Protein AF-0000000066287538 (afdb_homodimer)

Radius of gyration: 20.45 Å; Cα contacts (8 Å, |Δi|>4): 832; chains: 2; bounding box: 39×59×49 Å

InterPro domains:
  IPR002818 DJ-1/PfpI [PF01965] (2-162)
  IPR029062 Class I glutamine amidotransferase-like [G3DSA:3.40.50.880] (1-180)
  IPR029062 Class I glutamine amidotransferase-like [SSF52317] (1-176)
  IPR050325 Protein/nucleic acid deglycase [PTHR48094] (1-172)

Nearest PDB structures (foldseek):
  7lav-assembly1_A  TM=8.117E-01  e=4.107E-13  Pseudomonas protegens Pf-5
  7l9q-assembly1_B  TM=8.033E-01  e=8.633E-13  Pseudomonas protegens Pf-5
  7la0-assembly1_B  TM=7.980E-01  e=8.115E-13  Pseudomonas protegens Pf-5
  3noq-assembly1_A  TM=8.062E-01  e=2.054E-12  Pseudomonas fluorescens
  3ewn-assembly1_A  TM=7.893E-01  e=3.542E-11  Pseudomonas syringae pv. tomato

Sequence (372 aa):
MKKILVIVYPEMNDVEYTNVMVVFSFIKTIQTTCYHHSLKKITASNGVVEVNNIVNTINLSEFDAVYIPGGIGATKHLDKDEKLLKTINYFKVNNLYLFAICDTPNVLFKHGIITKDEIYSSFPNPNLVMSENRSTAKVTVANKLITARSAGCALEFATVIVCTFLKDNTLNELVHKRLFGSEIKDMKKILVIVYPEMNDVEYTNVMVVFSFIKTIQTTCYHHSLKKITASNGVVEVNNIVNTINLSEFDAVYIPGGIGATKHLDKDEKLLKTINYFKVNNLYLFAICDTPNVLFKHGIITKDEIYSSFPNPNLVMSENRSTAKVTVANKLITARSAGCALEFATVIVCTFLKDNTLNELVHKRLFGSEIKD

Foldseek 3Di:
DAEEEEEDDAQFAPLLVPLLVVLQVLDPVYDYAYEDQDDQKYAHNVRPDIDRRYDNDDDLVRHQEYAYGHGPCLVVPVLPDPVVLVSQLVCLVVVGAYEYEACNVLSCDVVCSDDLPFEEAYEPDPVTDDHPRYDPDQWDDTRRYIYGYHSVSNNVSSLVCVCVVVVNNCSNVSSCCVVPNDPDPD/DAEEEEEDDAQFAPLLVPLLVVLQVLDPVYDYAYEDQDDQKYAHNVRPDIDRRYDNDDDLVRHQEYAYGHGPCLVVPVLPDPVVLVSQLVCLVVVGAYEYEACNVLSCDVVCSDDLPFEEAYEPDPVTDDHPRYDPDQWDDTRRYIYGYHSVSNNVSSLVCVCVVVVNNCSNVSSCCVVPNDPDPD

Solvent-accessible surface area (backbone atoms only — not comparable to full-atom values): 19088 Å² total; per-residue (Å²): 122,46,30,33,37,30,56,56,57,53,22,21,28,44,49,31,44,47,34,28,54,47,54,46,66,74,37,87,51,50,44,77,45,40,32,24,79,78,52,52,61,36,44,21,56,76,67,72,36,51,50,67,75,39,40,53,78,80,65,74,87,71,43,56,29,39,37,33,50,11,35,69,12,23,70,72,42,52,64,72,31,66,67,61,49,54,57,56,38,51,32,56,78,66,73,32,33,38,35,29,25,14,44,26,38,34,46,34,34,69,70,57,63,41,49,78,86,48,56,38,10,32,39,86,51,88,91,48,66,70,57,93,40,54,37,88,43,56,58,28,79,45,89,51,36,39,20,14,16,24,52,71,33,20,59,61,40,34,46,52,45,54,18,61,76,65,71,35,70,68,48,48,55,56,53,43,37,73,29,55,31,81,84,52,88,122,120,46,29,32,36,29,55,55,56,54,22,21,28,44,50,29,44,46,34,29,53,49,53,46,64,72,38,85,51,49,44,77,44,40,33,25,79,77,50,52,63,36,45,21,56,76,66,72,36,50,50,68,74,39,42,54,77,81,65,73,87,72,43,55,28,38,37,32,48,10,34,70,12,24,70,72,42,52,63,72,31,64,67,60,48,52,58,55,36,49,33,56,77,67,74,31,33,39,35,29,25,13,43,26,40,35,45,34,34,70,72,58,62,41,49,79,86,48,58,35,9,32,40,83,51,87,91,50,66,71,57,95,39,56,37,88,42,56,57,30,79,44,88,51,37,37,19,13,15,26,50,70,33,22,58,61,38,34,47,51,44,55,20,61,76,66,73,36,70,69,48,50,56,56,53,43,36,73,28,56,32,82,84,52,89,121

pLDDT: mean 97.24, std 5.22, range [53.78, 99.0]

Secondary structure (DSSP, 8-state):
-EEEEEE--TT--HHHHHHHHHHHHT-TTEEEEEE-SS-S-EE-TTSS-EE--EES---GGG-SEEEE--SHHHHHTGGG-HHHHHHHHHHHHTT-EEEEETTHHHHHHHTTSS-TT--EE----TTS---TTEE-SSEEEETTEEEES-GGGHHHHHHHHHHHHTT-TTHHHHHHHHHH-SS---/-EEEEEE--TT--HHHHHHHHHHHHT-TTEEEEEE-SS-S-EE-TTSS-EE--EES---GGG-SEEEE--SHHHHHTGGG-HHHHHHHHHHHHTT-EEEEETTHHHHHHHTTSS-TT--EE----TTS---TTEE-SSEEEETTEEEES-GGGHHHHHHHHHHHHTT-TTHHHHHHHHHH-SS---

Organism: Mycoplasma genitalium (strain ATCC 33530 / DSM 19775 / NCTC 10195 / G37) (NCBI:txid243273)

Structure (mmCIF, N/CA/C/O backbone):
data_AF-0000000066287538-model_v1
#
loop_
_entity.id
_entity.type
_entity.pdbx_description
1 polymer 'Uncharacterized protein MG029'
#
loop_
_atom_site.group_PDB
_atom_site.id
_atom_site.type_symbol
_atom_site.label_atom_id
_atom_site.label_alt_id
_atom_site.label_comp_id
_atom_site.label_asym_id
_atom_site.label_entity_id
_atom_site.label_seq_id
_atom_site.pdbx_PDB_ins_code
_atom_site.Cartn_x
_atom_site.Cartn_y
_atom_site.Cartn_z
_atom_site.occupancy
_atom_site.B_iso_or_equiv
_atom_site.auth_seq_id
_atom_site.auth_comp_id
_atom_site.auth_asym_id
_atom_site.auth_atom_id
_atom_site.pdbx_PDB_model_num
ATOM 1 N N . MET A 1 1 ? 20.047 14.82 7.457 1 91.62 1 MET A N 1
ATOM 2 C CA . MET A 1 1 ? 18.922 13.898 7.602 1 91.62 1 MET A CA 1
ATOM 3 C C . MET A 1 1 ? 17.625 14.656 7.891 1 91.62 1 MET A C 1
ATOM 5 O O . MET A 1 1 ? 17.625 15.594 8.695 1 91.62 1 MET A O 1
ATOM 9 N N . LYS A 1 2 ? 16.609 14.422 7.16 1 98.06 2 LYS A N 1
ATOM 10 C CA . LYS A 1 2 ? 15.289 15.008 7.391 1 98.06 2 LYS A CA 1
ATOM 11 C C . LYS A 1 2 ? 14.406 14.062 8.195 1 98.06 2 LYS A C 1
ATOM 13 O O . LYS A 1 2 ? 14.367 12.859 7.926 1 98.06 2 LYS A O 1
ATOM 18 N N . LYS A 1 3 ? 13.836 14.633 9.227 1 98.81 3 LYS A N 1
ATOM 19 C CA . LYS A 1 3 ? 13.016 13.828 10.125 1 98.81 3 LYS A CA 1
ATOM 20 C C . LYS A 1 3 ? 11.531 14.117 9.93 1 98.81 3 LYS A C 1
ATOM 22 O O . LYS A 1 3 ? 11.102 15.273 10 1 98.81 3 LYS A O 1
ATOM 27 N N . ILE A 1 4 ? 10.742 13.062 9.672 1 98.94 4 ILE A N 1
ATOM 28 C CA . ILE A 1 4 ? 9.305 13.18 9.477 1 98.94 4 ILE A CA 1
ATOM 29 C C . ILE A 1 4 ? 8.562 12.461 10.602 1 98.94 4 ILE A C 1
ATOM 31 O O . ILE A 1 4 ? 8.797 11.281 10.852 1 98.94 4 ILE A O 1
ATOM 35 N N . LEU A 1 5 ? 7.773 13.219 11.328 1 98.94 5 LEU A N 1
ATOM 36 C CA . LEU A 1 5 ? 6.863 12.625 12.297 1 98.94 5 LEU A CA 1
ATOM 37 C C . LEU A 1 5 ? 5.637 12.039 11.602 1 98.94 5 LEU A C 1
ATOM 39 O O . LEU A 1 5 ? 4.992 12.719 10.805 1 98.94 5 LEU A O 1
ATOM 43 N N . VAL A 1 6 ? 5.383 10.797 11.859 1 99 6 VAL A N 1
ATOM 44 C CA . VAL A 1 6 ? 4.215 10.125 11.297 1 99 6 VAL A CA 1
ATOM 45 C C . VAL A 1 6 ? 3.158 9.93 12.383 1 99 6 VAL A C 1
ATOM 47 O O . VAL A 1 6 ? 3.363 9.156 13.32 1 99 6 VAL A O 1
ATOM 50 N N . ILE A 1 7 ? 2.014 10.625 12.25 1 99 7 ILE A N 1
ATOM 51 C CA . ILE A 1 7 ? 0.916 10.484 13.195 1 99 7 ILE A CA 1
ATOM 52 C C . ILE 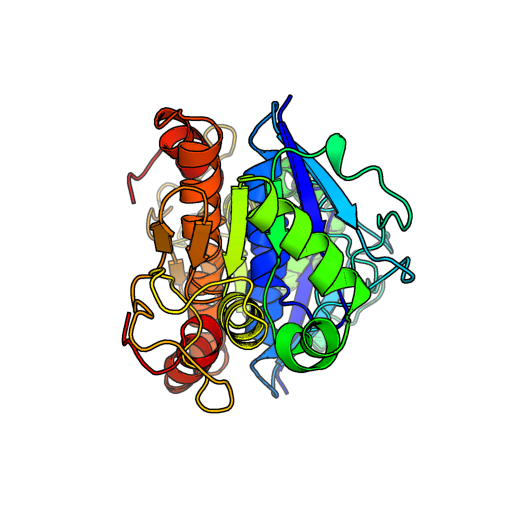A 1 7 ? 0.131 9.211 12.891 1 99 7 ILE A C 1
ATOM 54 O O . ILE A 1 7 ? -0.395 9.047 11.789 1 99 7 ILE A O 1
ATOM 58 N N . VAL A 1 8 ? 0.08 8.32 13.891 1 98.94 8 VAL A N 1
ATOM 59 C CA . VAL A 1 8 ? -0.681 7.094 13.688 1 98.94 8 VAL A CA 1
ATOM 60 C C . VAL A 1 8 ? -1.822 7.02 14.695 1 98.94 8 VAL A C 1
ATOM 62 O O . VAL A 1 8 ? -1.71 7.535 15.812 1 98.94 8 VAL A O 1
ATOM 65 N N . TYR A 1 9 ? -2.926 6.461 14.289 1 98.88 9 TYR A N 1
ATOM 66 C CA . TYR A 1 9 ? -4.121 6.316 15.117 1 98.88 9 TYR A CA 1
ATOM 67 C C . TYR A 1 9 ? -4.977 5.152 14.633 1 98.88 9 TYR A C 1
ATOM 69 O O . TYR A 1 9 ? -4.82 4.688 13.5 1 98.88 9 TYR A O 1
ATOM 77 N N . PRO A 1 10 ? -5.852 4.594 15.508 1 98.81 10 PRO A N 1
ATOM 78 C CA . PRO A 1 10 ? -6.656 3.436 15.109 1 98.81 10 PRO A CA 1
ATOM 79 C C . PRO A 1 10 ? -7.457 3.686 13.828 1 98.81 10 PRO A C 1
ATOM 81 O O . PRO A 1 10 ? -7.98 4.785 13.633 1 98.81 10 PRO A O 1
ATOM 84 N N . GLU A 1 11 ? -7.586 2.697 12.977 1 98.81 11 GLU A N 1
ATOM 85 C CA . GLU A 1 11 ? -8.422 2.662 11.773 1 98.81 11 GLU A CA 1
ATOM 86 C C . GLU A 1 11 ? -7.961 3.697 10.75 1 98.81 11 GLU A C 1
ATOM 88 O O . GLU A 1 11 ? -8.766 4.195 9.961 1 98.81 11 GLU A O 1
ATOM 93 N N . MET A 1 12 ? -6.633 4.105 10.828 1 98.88 12 MET A N 1
ATOM 94 C CA . MET A 1 12 ? -6.051 4.812 9.695 1 98.88 12 MET A CA 1
ATOM 95 C C . MET A 1 12 ? -6 3.918 8.461 1 98.88 12 MET A C 1
ATOM 97 O O . MET A 1 12 ? -6.281 2.723 8.547 1 98.88 12 MET A O 1
ATOM 101 N N . ASN A 1 13 ? -5.805 4.508 7.344 1 98.94 13 ASN A N 1
ATOM 102 C CA . ASN A 1 13 ? -5.898 3.758 6.094 1 98.94 13 ASN A CA 1
ATOM 103 C C . ASN A 1 13 ? -4.637 2.936 5.84 1 98.94 13 ASN A C 1
ATOM 105 O O . ASN A 1 13 ? -3.533 3.479 5.797 1 98.94 13 ASN A O 1
ATOM 109 N N . ASP A 1 14 ? -4.762 1.637 5.555 1 98.94 14 ASP A N 1
ATOM 110 C CA . ASP A 1 14 ? -3.662 0.696 5.367 1 98.94 14 ASP A CA 1
ATOM 111 C C . ASP A 1 14 ? -2.809 1.087 4.16 1 98.94 14 ASP A C 1
ATOM 113 O O . ASP A 1 14 ? -1.579 1.131 4.254 1 98.94 14 ASP A O 1
ATOM 117 N N . VAL A 1 15 ? -3.439 1.383 3.055 1 98.94 15 VAL A N 1
ATOM 118 C CA . VAL A 1 15 ? -2.787 1.669 1.782 1 98.94 15 VAL A CA 1
ATOM 119 C C . VAL A 1 15 ? -1.992 2.969 1.889 1 98.94 15 VAL A C 1
ATOM 121 O O . VAL A 1 15 ? -0.829 3.025 1.484 1 98.94 15 VAL A O 1
ATOM 124 N N . GLU A 1 16 ? -2.617 3.977 2.455 1 98.94 16 GLU A N 1
ATOM 125 C CA . GLU A 1 16 ? -1.994 5.289 2.594 1 98.94 16 GLU A CA 1
ATOM 126 C C . GLU A 1 16 ? -0.746 5.219 3.469 1 98.94 16 GLU A C 1
ATOM 128 O O . GLU A 1 16 ? 0.313 5.727 3.092 1 98.94 16 GLU A O 1
ATOM 133 N N . TYR A 1 17 ? -0.889 4.574 4.621 1 98.94 17 TYR A N 1
ATOM 134 C CA . TYR A 1 17 ? 0.247 4.434 5.527 1 98.94 17 TYR A CA 1
ATOM 135 C C . TYR A 1 17 ? 1.381 3.66 4.859 1 98.94 17 TYR A C 1
ATOM 137 O O . TYR A 1 17 ? 2.514 4.145 4.793 1 98.94 17 TYR A O 1
ATOM 145 N N . THR A 1 18 ? 1.142 2.535 4.324 1 98.94 18 THR A N 1
ATOM 146 C CA . THR A 1 18 ? 2.158 1.626 3.809 1 98.94 18 THR A CA 1
ATOM 147 C C . THR A 1 18 ? 2.871 2.238 2.605 1 98.94 18 THR A C 1
ATOM 149 O O . THR A 1 18 ? 4.102 2.279 2.561 1 98.94 18 THR A O 1
ATOM 152 N N . ASN A 1 19 ? 2.074 2.701 1.589 1 98.94 19 ASN A N 1
ATOM 153 C CA . ASN A 1 19 ? 2.666 3.195 0.35 1 98.94 19 ASN A CA 1
ATOM 154 C C . ASN A 1 19 ? 3.586 4.387 0.604 1 98.94 19 ASN A C 1
ATOM 156 O O . ASN A 1 19 ? 4.691 4.445 0.067 1 98.94 19 ASN A O 1
ATOM 160 N N . VAL A 1 20 ? 3.152 5.289 1.453 1 99 20 VAL A N 1
ATOM 161 C CA . VAL A 1 20 ? 3.947 6.488 1.71 1 99 20 VAL A CA 1
ATOM 162 C C . VAL A 1 20 ? 5.195 6.117 2.512 1 99 20 VAL A C 1
ATOM 164 O O . VAL A 1 20 ? 6.301 6.555 2.188 1 99 20 VAL A O 1
ATOM 167 N N . MET A 1 21 ? 5.047 5.258 3.541 1 98.94 21 MET A N 1
ATOM 168 C CA . MET A 1 21 ? 6.18 4.859 4.367 1 98.94 21 MET A CA 1
ATOM 169 C C . MET A 1 21 ? 7.219 4.109 3.541 1 98.94 21 MET A C 1
ATOM 171 O O . MET A 1 21 ? 8.422 4.258 3.764 1 98.94 21 MET A O 1
ATOM 175 N N . VAL A 1 22 ? 6.762 3.295 2.619 1 98.94 22 VAL A N 1
ATOM 176 C CA . VAL A 1 22 ? 7.688 2.545 1.778 1 98.94 22 VAL A CA 1
ATOM 177 C C . VAL A 1 22 ? 8.469 3.504 0.886 1 98.94 22 VAL A C 1
ATOM 179 O O . VAL A 1 22 ? 9.695 3.387 0.758 1 98.94 22 VAL A O 1
ATOM 182 N N . VAL A 1 23 ? 7.816 4.438 0.274 1 98.94 23 VAL A N 1
ATOM 183 C CA . VAL A 1 23 ? 8.516 5.398 -0.579 1 98.94 23 VAL A CA 1
ATOM 184 C C . VAL A 1 23 ? 9.516 6.195 0.251 1 98.94 23 VAL A C 1
ATOM 186 O O . VAL A 1 23 ? 10.633 6.449 -0.192 1 98.94 23 VAL A O 1
ATOM 189 N N . PHE A 1 24 ? 9.109 6.637 1.494 1 98.88 24 PHE A N 1
ATOM 190 C CA . PHE A 1 24 ? 10.047 7.328 2.371 1 98.88 24 PHE A CA 1
ATOM 191 C C . PHE A 1 24 ? 11.281 6.477 2.621 1 98.88 24 PHE A C 1
ATOM 193 O O . PHE A 1 24 ? 12.398 7 2.703 1 98.88 24 PHE A O 1
ATOM 200 N N . SER A 1 25 ? 11.117 5.188 2.688 1 98.56 25 SER A N 1
ATOM 201 C CA . SER A 1 25 ? 12.219 4.285 3.008 1 98.56 25 SER A CA 1
ATOM 202 C C . SER A 1 25 ? 13.203 4.172 1.845 1 98.56 25 SER A C 1
ATOM 204 O O . SER A 1 25 ? 14.328 3.711 2.02 1 98.56 25 SER A O 1
ATOM 206 N N . PHE A 1 26 ? 12.75 4.531 0.6 1 98.12 26 PHE A N 1
ATOM 207 C CA . PHE A 1 26 ? 13.641 4.516 -0.554 1 98.12 26 PHE A CA 1
ATOM 208 C C . PHE A 1 26 ? 14.719 5.586 -0.418 1 98.12 26 PHE A C 1
ATOM 210 O O . PHE A 1 26 ? 15.734 5.535 -1.111 1 98.12 26 PHE A O 1
ATOM 217 N N . ILE A 1 27 ? 14.383 6.613 0.428 1 98.25 27 ILE A N 1
ATOM 218 C CA . ILE A 1 27 ? 15.227 7.797 0.512 1 98.25 27 ILE A CA 1
ATOM 219 C C . ILE A 1 27 ? 16.109 7.715 1.755 1 98.25 27 ILE A C 1
ATOM 221 O O . ILE A 1 27 ? 15.625 7.867 2.879 1 98.25 27 ILE A O 1
ATOM 225 N N . LYS A 1 28 ? 17.391 7.633 1.612 1 96.25 28 LYS A N 1
ATOM 226 C CA . LYS A 1 28 ? 18.344 7.379 2.699 1 96.25 28 LYS A CA 1
ATOM 227 C C . LYS A 1 28 ? 18.375 8.547 3.682 1 96.25 28 LYS A C 1
ATOM 229 O O . LYS A 1 28 ? 18.656 8.352 4.867 1 96.25 28 LYS A O 1
ATOM 234 N N . THR A 1 29 ? 18.062 9.68 3.219 1 97.75 29 THR A N 1
ATOM 235 C CA . THR A 1 29 ? 18.203 10.867 4.047 1 97.75 29 THR A CA 1
ATOM 236 C C . THR A 1 29 ? 16.922 11.164 4.812 1 97.75 29 THR A C 1
ATOM 238 O O . THR A 1 29 ? 16.828 12.172 5.512 1 97.75 29 THR A O 1
ATOM 241 N N . ILE A 1 30 ? 15.891 10.336 4.738 1 98.62 30 ILE A N 1
ATOM 242 C CA . ILE A 1 30 ? 14.641 10.516 5.465 1 98.62 30 ILE A CA 1
ATOM 243 C C . ILE A 1 30 ? 14.555 9.508 6.609 1 98.62 30 ILE A C 1
ATOM 245 O O . ILE A 1 30 ? 14.805 8.32 6.41 1 98.62 30 ILE A O 1
ATOM 249 N N . GLN A 1 31 ? 14.289 10.008 7.73 1 98.56 31 GLN A N 1
ATOM 250 C CA . GLN A 1 31 ? 13.969 9.188 8.898 1 98.56 31 GLN A CA 1
ATOM 251 C C . GLN A 1 31 ? 12.555 9.453 9.391 1 98.56 31 GLN A C 1
ATOM 253 O O . GLN A 1 31 ? 12.148 10.609 9.539 1 98.56 31 GLN A O 1
ATOM 258 N N . THR A 1 32 ? 11.844 8.391 9.617 1 98.81 32 THR A N 1
ATOM 259 C CA . THR A 1 32 ? 10.469 8.531 10.078 1 98.81 32 THR A CA 1
ATOM 260 C C . THR A 1 32 ? 10.328 8.031 11.516 1 98.81 32 THR A C 1
ATOM 262 O O . THR A 1 32 ? 11.055 7.137 11.938 1 98.81 32 THR A O 1
ATOM 265 N N . THR A 1 33 ? 9.445 8.648 12.258 1 98.88 33 THR A N 1
ATOM 266 C CA . THR A 1 33 ? 9.055 8.227 13.602 1 98.88 33 THR A CA 1
ATOM 267 C C . THR A 1 33 ? 7.539 8.172 13.734 1 98.88 33 THR A C 1
ATOM 269 O O . THR A 1 33 ? 6.859 9.195 13.602 1 98.88 33 THR A O 1
ATOM 272 N N . CYS A 1 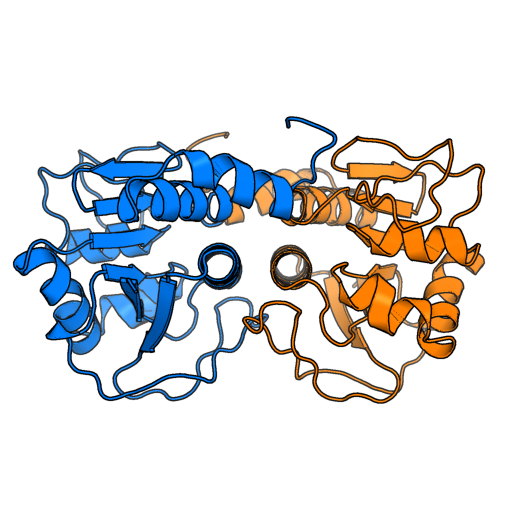34 ? 7.027 6.977 14.039 1 98.94 34 CYS A N 1
ATOM 273 C CA . CYS A 1 34 ? 5.598 6.836 14.289 1 98.94 34 CYS A CA 1
ATOM 274 C C . CYS A 1 34 ? 5.242 7.281 15.703 1 98.94 34 CYS A C 1
ATOM 276 O O . CYS A 1 34 ? 5.875 6.852 16.672 1 98.94 34 CYS A O 1
ATOM 278 N N . TYR A 1 35 ? 4.199 8.117 15.734 1 98.94 35 TYR A N 1
ATOM 279 C CA . TYR A 1 35 ? 3.896 8.734 17.016 1 98.94 35 TYR A CA 1
ATOM 280 C C . TYR A 1 35 ? 2.41 8.625 17.344 1 98.94 35 TYR A C 1
ATOM 282 O O . TYR A 1 35 ? 1.563 8.828 16.469 1 98.94 35 TYR A O 1
ATOM 290 N N . HIS A 1 36 ? 2.094 8.289 18.484 1 98.94 36 HIS A N 1
ATOM 291 C CA . HIS A 1 36 ? 0.825 8.469 19.188 1 98.94 36 HIS A CA 1
ATOM 292 C C . HIS A 1 36 ? 1.047 8.789 20.656 1 98.94 36 HIS A C 1
ATOM 294 O O . HIS A 1 36 ? 1.947 8.234 21.281 1 98.94 36 HIS A O 1
ATOM 300 N N . HIS A 1 37 ? 0.19 9.609 21.203 1 98.69 37 HIS A N 1
ATOM 301 C CA . HIS A 1 37 ? 0.499 10.125 22.531 1 98.69 37 HIS A CA 1
ATOM 302 C C . HIS A 1 37 ? 0.279 9.055 23.594 1 98.69 37 HIS A C 1
ATOM 304 O O . HIS A 1 37 ? 0.774 9.188 24.719 1 98.69 37 HIS A O 1
ATOM 310 N N . SER A 1 38 ? -0.429 7.957 23.281 1 98.5 38 SER A N 1
ATOM 311 C CA . SER A 1 38 ? -0.727 7.016 24.359 1 98.5 38 SER A CA 1
ATOM 312 C C . SER A 1 38 ? -0.668 5.574 23.859 1 98.5 38 SER A C 1
ATOM 314 O O . SER A 1 38 ? -0.33 4.668 24.625 1 98.5 38 SER A O 1
ATOM 316 N N . LEU A 1 39 ? -0.985 5.352 22.609 1 98.69 39 LEU A N 1
ATOM 317 C CA . LEU A 1 39 ? -1.06 3.99 22.078 1 98.69 39 LEU A CA 1
ATOM 318 C C . LEU A 1 39 ? 0.314 3.504 21.641 1 98.69 39 LEU A C 1
ATOM 320 O O . LEU A 1 39 ? 1.093 4.27 21.062 1 98.69 39 LEU A O 1
ATOM 324 N N . LYS A 1 40 ? 0.573 2.24 21.859 1 98.31 40 LYS A N 1
ATOM 325 C CA . LYS A 1 40 ? 1.836 1.631 21.453 1 98.31 40 LYS A CA 1
ATOM 326 C C . LYS A 1 40 ? 1.642 0.719 20.234 1 98.31 40 LYS A C 1
ATOM 328 O O . LYS A 1 40 ? 2.613 0.292 19.609 1 98.31 40 LYS A O 1
ATOM 333 N N . LYS A 1 41 ? 0.399 0.451 19.969 1 98.25 41 LYS A N 1
ATOM 334 C CA . LYS A 1 41 ? 0.011 -0.379 18.828 1 98.25 41 LYS A CA 1
ATOM 335 C C . LYS A 1 41 ? -1.298 0.107 18.219 1 98.25 41 LYS A C 1
ATOM 337 O O . LYS A 1 41 ? -2.205 0.538 18.938 1 98.25 41 LYS A O 1
ATOM 342 N N . ILE A 1 42 ? -1.375 0.056 16.922 1 98.25 42 ILE A N 1
ATOM 343 C CA . ILE A 1 42 ? -2.633 0.391 16.266 1 98.25 42 ILE A CA 1
ATOM 344 C C . ILE A 1 42 ? -2.891 -0.584 15.117 1 98.25 42 ILE A C 1
ATOM 346 O O . ILE A 1 42 ? -1.949 -1.137 14.539 1 98.25 42 ILE A O 1
ATOM 350 N N . THR A 1 43 ? -4.129 -0.835 14.859 1 98.5 43 THR A N 1
ATOM 351 C CA . THR A 1 43 ? -4.586 -1.584 13.695 1 98.5 43 THR A CA 1
ATOM 352 C C . THR A 1 43 ? -5.262 -0.658 12.688 1 98.5 43 THR A C 1
ATOM 354 O O . THR A 1 43 ? -6.133 0.135 13.047 1 98.5 43 THR A O 1
ATOM 357 N N . ALA A 1 44 ? -4.805 -0.738 11.43 1 98.75 44 ALA A N 1
ATOM 358 C CA . ALA A 1 44 ? -5.355 0.104 10.367 1 98.75 44 ALA A CA 1
ATOM 359 C C . ALA A 1 44 ? -6.762 -0.353 9.984 1 98.75 44 ALA A C 1
ATOM 361 O O . ALA A 1 44 ? -7.254 -1.363 10.492 1 98.75 44 ALA A O 1
ATOM 362 N N . SER A 1 45 ? -7.43 0.354 9.195 1 98.62 45 SER A N 1
ATOM 363 C CA . SER A 1 45 ? -8.875 0.318 9.008 1 98.62 45 SER A CA 1
ATOM 364 C C . SER A 1 45 ? -9.328 -1.02 8.43 1 98.62 45 SER A C 1
ATOM 366 O O . SER A 1 45 ? -10.414 -1.504 8.75 1 98.62 45 SER A O 1
ATOM 368 N N . ASN A 1 46 ? -8.508 -1.654 7.598 1 98.19 46 ASN A N 1
ATOM 369 C CA . ASN A 1 46 ? -8.922 -2.9 6.961 1 98.19 46 ASN A CA 1
ATOM 370 C C . ASN A 1 46 ? -8.297 -4.113 7.641 1 98.19 46 ASN A C 1
ATOM 372 O O . ASN A 1 46 ? -8.422 -5.238 7.156 1 98.19 46 ASN A O 1
ATOM 376 N N . GLY A 1 47 ? -7.551 -3.85 8.703 1 97.62 47 GLY A N 1
ATOM 377 C CA . GLY A 1 47 ? -6.988 -4.922 9.508 1 97.62 47 GLY A CA 1
ATOM 378 C C . GLY A 1 47 ? -5.773 -5.57 8.875 1 97.62 47 GLY A C 1
ATOM 379 O O . GLY A 1 47 ? -5.293 -6.602 9.352 1 97.62 47 GLY A O 1
ATOM 380 N N . VAL A 1 48 ? -5.254 -5.016 7.855 1 98.31 48 VAL A N 1
ATOM 381 C CA . VAL A 1 48 ? -4.141 -5.598 7.113 1 98.31 48 VAL A CA 1
ATOM 382 C C . VAL A 1 48 ? -2.816 -5.16 7.738 1 98.31 48 VAL A C 1
ATOM 384 O O . VAL A 1 48 ? -1.853 -5.93 7.766 1 98.31 48 VAL A O 1
ATOM 387 N N . VAL A 1 49 ? -2.771 -3.965 8.258 1 98.5 49 VAL A N 1
ATOM 388 C CA . VAL A 1 49 ? -1.526 -3.377 8.742 1 98.5 49 VAL A CA 1
ATOM 389 C C . VAL A 1 49 ? -1.639 -3.088 10.234 1 98.5 49 VAL A C 1
ATOM 391 O O . VAL A 1 49 ? -2.641 -2.531 10.695 1 98.5 49 VAL A O 1
ATOM 394 N N . GLU A 1 50 ? -0.699 -3.512 10.914 1 98.12 50 GLU A N 1
ATOM 395 C CA . GLU A 1 50 ? -0.496 -3.123 12.305 1 98.12 50 GLU A CA 1
ATOM 396 C C . GLU A 1 50 ? 0.792 -2.322 12.469 1 98.12 50 GLU A C 1
ATOM 398 O O . GLU A 1 50 ? 1.819 -2.658 11.875 1 98.12 50 GLU A O 1
ATOM 403 N N . VAL A 1 51 ? 0.705 -1.28 13.219 1 98.5 51 VAL A N 1
ATOM 404 C CA . VAL A 1 51 ? 1.891 -0.498 13.555 1 98.5 51 VAL A CA 1
ATOM 405 C C . VAL A 1 51 ? 2.256 -0.714 15.016 1 98.5 51 VAL A C 1
ATOM 407 O O . VAL A 1 51 ? 1.463 -0.416 15.914 1 98.5 51 VAL A O 1
ATOM 410 N N . ASN A 1 52 ? 3.502 -1.155 15.266 1 97.31 52 ASN A N 1
ATOM 411 C CA . ASN A 1 52 ? 3.889 -1.532 16.625 1 97.31 52 ASN A CA 1
ATOM 412 C C . ASN A 1 52 ? 5.133 -0.777 17.078 1 97.31 52 ASN A C 1
ATOM 414 O O . ASN A 1 52 ? 5.602 -0.969 18.203 1 97.31 52 ASN A O 1
ATOM 418 N N . ASN A 1 53 ? 5.707 -0.018 16.25 1 97.56 53 ASN A N 1
ATOM 419 C CA . ASN A 1 53 ? 6.879 0.785 16.578 1 97.56 53 ASN A CA 1
ATOM 420 C C . ASN A 1 53 ? 6.504 2.242 16.844 1 97.56 53 ASN A C 1
ATOM 422 O O . ASN A 1 53 ? 7.051 3.148 16.203 1 97.56 53 ASN A O 1
ATOM 426 N N . ILE A 1 54 ? 5.625 2.457 17.828 1 98.81 54 ILE A N 1
ATOM 427 C CA . ILE A 1 54 ? 5.074 3.775 18.109 1 98.81 54 ILE A CA 1
ATOM 428 C C . ILE A 1 54 ? 5.781 4.375 19.328 1 98.81 54 ILE A C 1
ATOM 430 O O . ILE A 1 54 ? 5.934 3.711 20.359 1 98.81 54 ILE A O 1
ATOM 434 N N . VAL A 1 55 ? 6.242 5.566 19.203 1 98.75 55 VAL A N 1
ATOM 435 C CA . VAL A 1 55 ? 6.77 6.297 20.344 1 98.75 55 VAL A CA 1
ATOM 436 C C . VAL A 1 55 ? 5.684 7.195 20.922 1 98.75 55 VAL A C 1
ATOM 438 O O . VAL A 1 55 ? 4.863 7.75 20.188 1 98.75 55 VAL A O 1
ATOM 441 N N . ASN A 1 56 ? 5.707 7.457 22.203 1 98.75 56 ASN A N 1
ATOM 442 C CA . ASN A 1 56 ? 4.656 8.211 22.875 1 98.75 56 ASN A CA 1
ATOM 443 C C . ASN A 1 56 ? 5.16 9.57 23.359 1 98.75 56 ASN A C 1
ATOM 445 O O . ASN A 1 56 ? 4.363 10.453 23.703 1 98.75 56 ASN A O 1
ATOM 449 N N . THR A 1 57 ? 6.477 9.734 23.391 1 98.56 57 THR A N 1
ATOM 450 C CA . THR A 1 57 ? 7.102 10.992 23.797 1 98.56 57 THR A CA 1
ATOM 451 C C . THR A 1 57 ? 8.094 11.469 22.75 1 98.56 57 THR A C 1
ATOM 453 O O . THR A 1 57 ? 8.953 10.703 22.297 1 98.56 57 THR A O 1
ATOM 456 N N . ILE A 1 58 ? 7.879 12.68 22.344 1 98.38 58 ILE A N 1
ATOM 457 C CA . ILE A 1 58 ? 8.742 13.234 21.312 1 98.38 58 ILE A CA 1
ATOM 458 C C . ILE A 1 58 ? 9.07 14.695 21.656 1 98.38 58 ILE A C 1
ATOM 460 O O . ILE A 1 58 ? 8.383 15.32 22.453 1 98.38 58 ILE A O 1
ATOM 464 N N . ASN A 1 59 ? 10.164 15.117 21.109 1 98.69 59 ASN A N 1
ATOM 465 C CA . ASN A 1 59 ? 10.477 16.531 21.016 1 98.69 59 ASN A CA 1
ATOM 466 C C . ASN A 1 59 ? 10.164 17.078 19.625 1 98.69 59 ASN A C 1
ATOM 468 O O . ASN A 1 59 ? 10.906 16.844 18.672 1 98.69 59 ASN A O 1
ATOM 472 N N . LEU A 1 60 ? 9.164 17.891 19.516 1 98.75 60 LEU A N 1
ATOM 473 C CA . LEU A 1 60 ? 8.625 18.328 18.234 1 98.75 60 LEU A CA 1
ATOM 474 C C . LEU A 1 60 ? 9.672 19.109 17.453 1 98.75 60 LEU A C 1
ATOM 476 O O . LEU A 1 60 ? 9.672 19.094 16.219 1 98.75 60 LEU A O 1
ATOM 480 N N . SER A 1 61 ? 10.562 19.75 18.156 1 98.5 61 SER A N 1
ATOM 481 C CA . SER A 1 61 ? 11.539 20.625 17.5 1 98.5 61 SER A CA 1
ATOM 482 C C . SER A 1 61 ? 12.547 19.812 16.688 1 98.5 61 SER A C 1
ATOM 484 O O . SER A 1 61 ? 13.297 20.375 15.891 1 98.5 61 SER A O 1
ATOM 486 N N . GLU A 1 62 ? 12.57 18.484 16.844 1 98.5 62 GLU A N 1
ATOM 487 C CA . GLU A 1 62 ? 13.508 17.625 16.156 1 98.5 62 GLU A CA 1
ATOM 488 C C . GLU A 1 62 ? 13 17.266 14.758 1 98.5 62 GLU A C 1
ATOM 490 O O . GLU A 1 62 ? 13.75 16.734 13.93 1 98.5 62 GLU A O 1
ATOM 495 N N . PHE A 1 63 ? 11.781 17.578 14.484 1 98.94 63 PHE A N 1
ATOM 496 C CA . PHE A 1 63 ? 11.164 17.109 13.25 1 98.94 63 PHE A CA 1
ATOM 497 C C . PHE A 1 63 ? 11.023 18.25 12.242 1 98.94 63 PHE A C 1
ATOM 499 O O . PHE A 1 63 ? 10.766 19.391 12.625 1 98.94 63 PHE A O 1
ATOM 506 N N . ASP A 1 64 ? 11.133 17.844 10.977 1 98.88 64 ASP A N 1
ATOM 507 C CA . ASP A 1 64 ? 11.094 18.797 9.875 1 98.88 64 ASP A CA 1
ATOM 508 C C . ASP A 1 64 ? 9.727 18.797 9.195 1 98.88 64 ASP A C 1
ATOM 510 O O . ASP A 1 64 ? 9.398 19.734 8.445 1 98.88 64 ASP A O 1
ATOM 514 N N . ALA A 1 65 ? 8.969 17.766 9.43 1 98.94 65 ALA A N 1
ATOM 515 C CA . ALA A 1 65 ? 7.672 17.594 8.773 1 98.94 65 ALA A CA 1
ATOM 516 C C . ALA A 1 65 ? 6.793 16.625 9.555 1 98.94 65 ALA A C 1
ATOM 518 O O . ALA A 1 65 ? 7.281 15.906 10.438 1 98.94 65 ALA A O 1
ATOM 519 N N . VAL A 1 66 ? 5.5 16.641 9.227 1 99 66 VAL A N 1
ATOM 520 C CA . VAL A 1 66 ? 4.547 15.688 9.766 1 99 66 VAL A CA 1
ATOM 521 C C . VAL A 1 66 ? 3.729 15.07 8.633 1 99 66 VAL A C 1
ATOM 523 O O . VAL A 1 66 ? 3.357 15.766 7.684 1 99 66 VAL A O 1
ATOM 526 N N . TYR A 1 67 ? 3.602 13.789 8.656 1 99 67 TYR A N 1
ATOM 527 C CA . TYR A 1 67 ? 2.727 13.062 7.75 1 99 67 TYR A CA 1
ATOM 528 C C . TYR A 1 67 ? 1.548 12.453 8.5 1 99 67 TYR A C 1
ATOM 530 O O . TYR A 1 67 ? 1.724 11.844 9.562 1 99 67 TYR A O 1
ATOM 538 N N . ILE A 1 68 ? 0.316 12.602 7.941 1 99 68 ILE A N 1
ATOM 539 C CA . ILE A 1 68 ? -0.898 12.086 8.562 1 99 68 ILE A CA 1
ATOM 540 C C . ILE A 1 68 ? -1.688 11.266 7.543 1 99 68 ILE A C 1
ATOM 542 O O . ILE A 1 68 ? -2.307 11.82 6.633 1 99 68 ILE A O 1
ATOM 546 N N . PRO A 1 69 ? -1.682 9.945 7.688 1 98.94 69 PRO A N 1
ATOM 547 C CA . PRO A 1 69 ? -2.549 9.125 6.836 1 98.94 69 PRO A CA 1
ATOM 548 C C . PRO A 1 69 ? -4.035 9.375 7.098 1 98.94 69 PRO A C 1
ATOM 550 O O . PRO A 1 69 ? -4.398 9.898 8.148 1 98.94 69 PRO A O 1
ATOM 553 N N . GLY A 1 70 ? -4.871 9.039 6.152 1 98.75 70 GLY A N 1
ATOM 554 C CA . GLY A 1 70 ? -6.312 9.156 6.309 1 98.75 70 GLY A CA 1
ATOM 555 C C . GLY A 1 70 ? -6.965 7.871 6.781 1 98.75 70 GLY A C 1
ATOM 556 O O . GLY A 1 70 ? -6.395 7.137 7.59 1 98.75 70 GLY A O 1
ATOM 557 N N . GLY A 1 71 ? -8.18 7.668 6.281 1 98.31 71 GLY A N 1
ATOM 558 C CA . GLY A 1 71 ? -9.008 6.543 6.68 1 98.31 71 GLY A CA 1
ATOM 559 C C . GLY A 1 71 ? -10.164 6.945 7.582 1 98.31 71 GLY A C 1
ATOM 560 O O . GLY A 1 71 ? -10.25 8.094 8.016 1 98.31 71 GLY A O 1
ATOM 561 N N . ILE A 1 72 ? -11.047 5.961 7.84 1 98 72 ILE A N 1
ATOM 562 C CA . ILE A 1 72 ? -12.219 6.234 8.664 1 98 72 ILE A CA 1
ATOM 563 C C . ILE A 1 72 ? -11.773 6.668 10.062 1 98 72 ILE A C 1
ATOM 565 O O . ILE A 1 72 ? -12.508 7.352 10.773 1 98 72 ILE A O 1
ATOM 569 N N . GLY A 1 73 ? -10.594 6.324 10.43 1 98.62 73 GLY A N 1
ATOM 570 C CA . GLY A 1 73 ? -10.023 6.738 11.703 1 98.62 73 GLY A CA 1
ATOM 571 C C . GLY A 1 73 ? -9.844 8.242 11.82 1 98.62 73 GLY A C 1
ATOM 572 O O . GLY A 1 73 ? -9.805 8.789 12.922 1 98.62 73 GLY A O 1
ATOM 573 N N . ALA A 1 74 ? -9.664 8.914 10.68 1 98.69 74 ALA A N 1
ATOM 574 C CA . ALA A 1 74 ? -9.516 10.367 10.703 1 98.69 74 ALA A CA 1
ATOM 575 C C . ALA A 1 74 ? -10.734 11.031 11.344 1 98.69 74 ALA A C 1
ATOM 577 O O . ALA A 1 74 ? -10.586 11.922 12.188 1 98.69 74 ALA A O 1
ATOM 578 N N . THR A 1 75 ? -11.906 10.531 10.992 1 97.75 75 THR A N 1
ATOM 579 C CA . THR A 1 75 ? -13.141 11.117 11.508 1 97.75 75 THR A CA 1
ATOM 580 C C . THR A 1 75 ? -13.5 10.516 12.859 1 97.75 75 THR A C 1
ATOM 582 O O . THR A 1 75 ? -14.008 11.203 13.742 1 97.75 75 THR A O 1
ATOM 585 N N . LYS A 1 76 ? -13.133 9.266 13.062 1 98.06 76 LYS A N 1
ATOM 586 C CA . LYS A 1 76 ? -13.539 8.547 14.266 1 98.06 76 LYS A CA 1
ATOM 587 C C . LYS A 1 76 ? -12.609 8.859 15.438 1 98.06 76 LYS A C 1
ATOM 589 O O . LYS A 1 76 ? -13.047 8.875 16.594 1 98.06 76 LYS A O 1
ATOM 594 N N . HIS A 1 77 ? -11.344 9.055 15.102 1 98.69 77 HIS A N 1
ATOM 595 C CA . HIS A 1 77 ? -10.367 9.141 16.188 1 98.69 77 HIS A CA 1
ATOM 596 C C . HIS A 1 77 ? -9.594 10.453 16.125 1 98.69 77 HIS A C 1
ATOM 598 O O . HIS A 1 77 ? -9.617 11.227 17.094 1 98.69 77 HIS A O 1
ATOM 604 N N . LEU A 1 78 ? -8.984 10.766 15.07 1 98.75 78 LEU A N 1
ATOM 605 C CA . LEU A 1 78 ? -8.156 11.969 14.977 1 98.75 78 LEU A CA 1
ATOM 606 C C . LEU A 1 78 ? -8.984 13.219 15.258 1 98.75 78 LEU A C 1
ATOM 608 O O . LEU A 1 78 ? -8.555 14.094 16 1 98.75 78 LEU A O 1
ATOM 612 N N . ASP A 1 79 ? -10.164 13.273 14.688 1 98.56 79 ASP A N 1
ATOM 613 C CA . ASP A 1 79 ? -11.07 14.414 14.766 1 98.56 79 ASP A CA 1
ATOM 614 C C . ASP A 1 79 ? -11.383 14.758 16.219 1 98.56 79 ASP A C 1
ATOM 616 O O . ASP A 1 79 ? -11.727 15.906 16.531 1 98.56 79 ASP A O 1
ATOM 620 N N . LYS A 1 80 ? -11.234 13.797 17.094 1 98.44 80 LYS A N 1
ATOM 621 C CA . LYS A 1 80 ? -11.625 13.969 18.484 1 98.44 80 LYS A CA 1
ATOM 622 C C . LYS A 1 80 ? -10.398 13.984 19.391 1 98.44 80 LYS A C 1
ATOM 624 O O . LYS A 1 80 ? -10.531 14.031 20.625 1 98.44 80 LYS A O 1
ATOM 629 N N . ASP A 1 81 ? -9.25 13.922 18.844 1 98.81 81 ASP A N 1
ATOM 630 C CA . ASP A 1 81 ? -8.023 13.812 19.625 1 98.81 81 ASP A CA 1
ATOM 631 C C . ASP A 1 81 ? -7.297 15.156 19.688 1 98.81 81 ASP A C 1
ATOM 633 O O . ASP A 1 81 ? -6.422 15.43 18.875 1 98.81 81 ASP A O 1
ATOM 637 N N . GLU A 1 82 ? -7.574 15.906 20.719 1 98.62 82 GLU A N 1
ATOM 638 C CA . GLU A 1 82 ? -7.035 17.25 20.859 1 98.62 82 GLU A CA 1
ATOM 639 C C . GLU A 1 82 ? -5.512 17.234 20.938 1 98.62 82 GLU A C 1
ATOM 641 O O . GLU A 1 82 ? -4.844 18.141 20.438 1 98.62 82 GLU A O 1
ATOM 646 N N . LYS A 1 83 ? -4.961 16.234 21.547 1 98.75 83 LYS A N 1
ATOM 647 C CA . LYS A 1 83 ? -3.512 16.156 21.703 1 98.75 83 LYS A CA 1
ATOM 648 C C . LYS A 1 83 ? -2.828 15.93 20.344 1 98.75 83 LYS A C 1
ATOM 650 O O . LYS A 1 83 ? -1.83 16.578 20.047 1 98.75 83 LYS A O 1
ATOM 655 N N . LEU A 1 84 ? -3.342 15.023 19.531 1 98.94 84 LEU A N 1
ATOM 656 C CA . LEU A 1 84 ? -2.77 14.805 18.203 1 98.94 84 LEU A CA 1
ATOM 657 C C . LEU A 1 84 ? -2.939 16.047 17.328 1 98.94 84 LEU A C 1
ATOM 659 O O . LEU A 1 84 ? -2.023 16.422 16.594 1 98.94 84 LEU A O 1
ATOM 663 N N . LEU A 1 85 ? -4.125 16.672 17.422 1 98.94 85 LEU A N 1
ATOM 664 C CA . LEU A 1 85 ? -4.387 17.859 16.625 1 98.94 85 LEU A CA 1
ATOM 665 C C . LEU A 1 85 ? -3.441 18.984 17 1 98.94 85 LEU A C 1
ATOM 667 O O . LEU A 1 85 ? -2.949 19.719 16.141 1 98.94 85 LEU A O 1
ATOM 671 N N . LYS A 1 86 ? -3.221 19.141 18.312 1 98.81 86 LYS A N 1
ATOM 672 C CA . LYS A 1 86 ? -2.266 20.141 18.766 1 98.81 86 LYS A CA 1
ATOM 673 C C . LYS A 1 86 ? -0.861 19.844 18.25 1 98.81 86 LYS A C 1
ATOM 675 O O . LYS A 1 86 ? -0.133 20.75 17.844 1 98.81 86 LYS A O 1
ATOM 680 N N . THR A 1 87 ? -0.479 18.562 18.281 1 98.94 87 THR A N 1
ATOM 681 C CA . THR A 1 87 ? 0.814 18.125 17.766 1 98.94 87 THR A CA 1
ATOM 682 C C . THR A 1 87 ? 0.955 18.484 16.297 1 98.94 87 THR A C 1
ATOM 684 O O . THR A 1 87 ? 1.972 19.047 15.883 1 98.94 87 THR A O 1
ATOM 687 N N . ILE A 1 88 ? -0.04 18.203 15.508 1 98.94 88 ILE A N 1
ATOM 688 C CA . ILE A 1 88 ? -0.043 18.484 14.078 1 98.94 88 ILE A CA 1
ATOM 689 C C . ILE A 1 88 ? 0.025 19.984 13.852 1 98.94 88 ILE A C 1
ATOM 691 O O . ILE A 1 88 ? 0.774 20.469 12.992 1 98.94 88 ILE A O 1
ATOM 695 N N . ASN A 1 89 ? -0.711 20.75 14.656 1 98.88 89 ASN A N 1
ATOM 696 C CA . ASN A 1 89 ? -0.783 22.203 14.508 1 98.88 89 ASN A CA 1
ATOM 697 C C . ASN A 1 89 ? 0.573 22.859 14.75 1 98.88 89 ASN A C 1
ATOM 699 O O . ASN A 1 89 ? 0.846 23.938 14.219 1 98.88 89 ASN A O 1
ATOM 703 N N . TYR A 1 90 ? 1.368 22.25 15.555 1 98.88 90 TYR A N 1
ATOM 704 C CA . TYR A 1 90 ? 2.727 22.734 15.773 1 98.88 90 TYR A CA 1
ATOM 705 C C . TYR A 1 90 ? 3.443 22.953 14.445 1 98.88 90 TYR A C 1
ATOM 707 O O . TYR A 1 90 ? 4.117 23.969 14.258 1 98.88 90 TYR A O 1
ATOM 715 N N . PHE A 1 91 ? 3.311 22.062 13.531 1 98.94 91 PHE A N 1
ATOM 716 C CA . PHE A 1 91 ? 4.023 22.141 12.266 1 98.94 91 PHE A CA 1
ATOM 717 C C . PHE A 1 91 ? 3.479 23.266 11.398 1 98.94 91 PHE A C 1
ATOM 719 O O . PHE A 1 91 ? 4.238 23.953 10.711 1 98.94 91 PHE A O 1
ATOM 726 N N . LYS A 1 92 ? 2.176 23.422 11.5 1 98.44 92 LYS A N 1
ATOM 727 C CA . LYS A 1 92 ? 1.551 24.516 10.758 1 98.44 92 LYS A CA 1
ATOM 728 C C . LYS A 1 92 ? 2.002 25.875 11.281 1 98.44 92 LYS A C 1
ATOM 730 O O . LYS A 1 92 ? 2.434 26.734 10.516 1 98.44 92 LYS A O 1
ATOM 735 N N . VAL A 1 93 ? 2.004 26.078 12.562 1 97.94 93 VAL A N 1
ATOM 736 C CA . VAL A 1 93 ? 2.27 27.375 13.188 1 97.94 93 VAL A CA 1
ATOM 737 C C . VAL A 1 93 ? 3.75 27.719 13.055 1 97.94 93 VAL A C 1
ATOM 739 O O . VAL A 1 93 ? 4.113 28.891 12.961 1 97.94 93 VAL A O 1
ATOM 742 N N . ASN A 1 94 ? 4.594 26.734 12.977 1 98.56 94 ASN A N 1
ATOM 743 C CA . ASN A 1 94 ? 6.031 26.953 12.875 1 98.56 94 ASN A CA 1
ATOM 744 C C . ASN A 1 94 ? 6.504 26.906 11.422 1 98.56 94 ASN A C 1
ATOM 746 O O . ASN A 1 94 ? 7.707 26.812 11.164 1 98.56 94 ASN A O 1
ATOM 750 N N . ASN A 1 95 ? 5.602 26.875 10.508 1 98.31 95 ASN A N 1
ATOM 751 C CA . ASN A 1 95 ? 5.883 26.906 9.078 1 98.31 95 ASN A CA 1
ATOM 752 C C . ASN A 1 95 ? 6.75 25.719 8.648 1 98.31 95 ASN A C 1
ATOM 754 O O . ASN A 1 95 ? 7.75 25.906 7.953 1 98.31 95 ASN A O 1
ATOM 758 N N . LEU A 1 96 ? 6.441 24.516 9.172 1 98.81 96 LEU A N 1
ATOM 759 C CA . LEU A 1 96 ? 7.07 23.266 8.789 1 98.81 96 LEU A CA 1
ATOM 760 C C . LEU A 1 96 ? 6.176 22.484 7.832 1 98.81 96 LEU A C 1
ATOM 762 O O . LEU A 1 96 ? 5.004 22.812 7.66 1 98.81 96 LEU A O 1
ATOM 766 N N . TYR A 1 97 ? 6.738 21.5 7.129 1 98.94 97 TYR A N 1
ATOM 767 C CA . TYR A 1 97 ? 5.988 20.75 6.133 1 98.94 97 TYR A CA 1
ATOM 768 C C . TYR A 1 97 ? 4.918 19.891 6.797 1 98.94 97 TYR A C 1
ATOM 770 O O . TYR A 1 97 ? 5.152 19.297 7.855 1 98.94 97 TYR A O 1
ATOM 778 N N . LEU A 1 98 ? 3.764 19.922 6.18 1 98.94 98 LEU A N 1
ATOM 779 C CA . LEU A 1 98 ? 2.609 19.141 6.598 1 98.94 98 LEU A CA 1
ATOM 780 C C . LEU A 1 98 ? 2.057 18.328 5.43 1 98.94 98 LEU A C 1
ATOM 782 O O . LEU A 1 98 ? 1.663 18.891 4.41 1 98.94 98 LEU A O 1
ATOM 786 N N . PHE A 1 99 ? 2.084 16.969 5.531 1 99 99 PHE A N 1
ATOM 787 C CA . PHE A 1 99 ? 1.591 16.031 4.531 1 99 99 PHE A CA 1
ATOM 788 C C . PHE A 1 99 ? 0.334 15.328 5.023 1 99 99 PHE A C 1
ATOM 790 O O . PHE A 1 99 ? 0.345 14.703 6.086 1 99 99 PHE A O 1
ATOM 797 N N . ALA A 1 100 ? -0.771 15.469 4.355 1 98.94 100 ALA A N 1
ATOM 798 C CA . ALA A 1 100 ? -2.025 14.836 4.75 1 98.94 100 ALA A CA 1
ATOM 799 C C . ALA A 1 100 ? -2.77 14.289 3.535 1 98.94 100 ALA A C 1
ATOM 801 O O . ALA A 1 100 ? -2.689 14.859 2.443 1 98.94 100 ALA A O 1
ATOM 802 N N . ILE A 1 101 ? -3.496 13.234 3.711 1 98.94 101 ILE A N 1
ATOM 803 C CA . ILE A 1 101 ? -4.129 12.578 2.572 1 98.94 101 ILE A CA 1
ATOM 804 C C . ILE A 1 101 ? -5.539 12.125 2.957 1 98.94 101 ILE A C 1
ATOM 806 O O . ILE A 1 101 ? -5.793 11.797 4.117 1 98.94 101 ILE A O 1
ATOM 810 N N . CYS A 1 102 ? -6.465 12.078 1.916 1 98.44 102 CYS A N 1
ATOM 811 C CA . CYS A 1 102 ? -7.805 11.516 2.045 1 98.44 102 CYS A CA 1
ATOM 812 C C . CYS A 1 102 ? -8.656 12.359 2.984 1 98.44 102 CYS A C 1
ATOM 814 O O . CYS A 1 102 ? -8.82 13.562 2.775 1 98.44 102 CYS A O 1
ATOM 816 N N . ASP A 1 103 ? -9.172 11.812 4.098 1 98.31 103 ASP A N 1
ATOM 817 C CA . ASP A 1 103 ? -10.109 12.523 4.969 1 98.31 103 ASP A CA 1
ATOM 818 C C . ASP A 1 103 ? -9.359 13.422 5.957 1 98.31 103 ASP A C 1
ATOM 820 O O . ASP A 1 103 ? -9.953 14.32 6.562 1 98.31 103 ASP A O 1
ATOM 824 N N . THR A 1 104 ? -8.094 13.25 6.113 1 98.81 104 THR A N 1
ATOM 825 C CA . THR A 1 104 ? -7.355 13.984 7.133 1 98.81 104 THR A CA 1
ATOM 826 C C . THR A 1 104 ? -7.277 15.469 6.781 1 98.81 104 THR A C 1
ATOM 828 O O . THR A 1 104 ? -7.441 16.328 7.652 1 98.81 104 THR A O 1
ATOM 831 N N . PRO A 1 105 ? -7.086 15.883 5.508 1 98.88 105 PRO A N 1
ATOM 832 C CA . PRO A 1 105 ? -7.117 17.328 5.23 1 98.88 105 PRO A CA 1
ATOM 833 C C . PRO A 1 105 ? -8.445 17.969 5.617 1 98.88 105 PRO A C 1
ATOM 835 O O . PRO A 1 105 ? -8.469 19.125 6.055 1 98.88 105 PRO A O 1
ATOM 838 N N . ASN A 1 106 ? -9.594 17.25 5.418 1 98.31 106 ASN A N 1
ATOM 839 C CA . ASN A 1 106 ? -10.891 17.781 5.844 1 98.31 106 ASN A CA 1
ATOM 840 C C . ASN A 1 106 ? -10.938 17.984 7.352 1 98.31 106 ASN A C 1
ATOM 842 O O . ASN A 1 106 ? -11.469 19 7.828 1 98.31 106 ASN A O 1
ATOM 846 N N . VAL A 1 107 ? -10.398 17.047 8.094 1 98.81 107 VAL A N 1
ATOM 847 C CA . VAL A 1 107 ? -10.359 17.141 9.547 1 98.81 107 VAL A CA 1
ATOM 848 C C . VAL A 1 107 ? -9.508 18.344 9.961 1 98.81 107 VAL A C 1
ATOM 850 O O . VAL A 1 107 ? -9.891 19.094 10.852 1 98.81 107 VAL A O 1
ATOM 853 N N . LEU A 1 108 ? -8.344 18.484 9.281 1 98.88 108 LEU A N 1
ATOM 854 C CA . LEU A 1 108 ? -7.453 19.594 9.602 1 98.88 108 LEU A CA 1
ATOM 855 C C . LEU A 1 108 ? -8.117 20.922 9.273 1 98.88 108 LEU A C 1
ATOM 857 O O . LEU A 1 108 ? -7.918 21.922 9.984 1 98.88 108 LEU A O 1
ATOM 861 N N . PHE A 1 109 ? -8.898 20.969 8.234 1 98.75 109 PHE A N 1
ATOM 862 C CA . PHE A 1 109 ? -9.656 22.156 7.883 1 98.75 109 PHE A CA 1
ATOM 863 C C . PHE A 1 109 ? -10.703 22.469 8.945 1 98.75 109 PHE A C 1
ATOM 865 O O . PHE A 1 109 ? -10.82 23.609 9.391 1 98.75 109 PHE A O 1
ATOM 872 N N . LYS A 1 110 ? -11.422 21.484 9.359 1 98.31 110 LYS A N 1
ATOM 873 C CA . LYS A 1 110 ? -12.453 21.625 10.383 1 98.31 110 LYS A CA 1
ATOM 874 C C . LYS A 1 110 ? -11.883 22.266 11.648 1 98.31 110 LYS A C 1
ATOM 876 O O . LYS A 1 110 ? -12.555 23.062 12.305 1 98.31 110 LYS A O 1
ATOM 881 N N . HIS A 1 111 ? -10.664 21.969 11.938 1 98.56 111 HIS A N 1
ATOM 882 C CA . HIS A 1 111 ? -10.062 22.422 13.188 1 98.56 111 HIS A CA 1
ATOM 883 C C . HIS A 1 111 ? -9.203 23.656 12.977 1 98.56 111 HIS A C 1
ATOM 885 O O . HIS A 1 111 ? -8.477 24.078 13.875 1 98.56 111 HIS A O 1
ATOM 891 N N . GLY A 1 112 ? -9.203 24.156 11.797 1 98.31 112 GLY A N 1
ATOM 892 C CA . GLY A 1 112 ? -8.578 25.438 11.523 1 98.31 112 GLY A CA 1
ATOM 893 C C . GLY A 1 112 ? -7.09 25.328 11.273 1 98.31 112 GLY A C 1
ATOM 894 O O . GLY A 1 112 ? -6.398 26.359 11.18 1 98.31 112 GLY A O 1
ATOM 895 N N . ILE A 1 113 ? -6.574 24.109 11.203 1 98.75 113 ILE A N 1
ATOM 896 C CA . ILE A 1 113 ? -5.16 23.922 10.898 1 98.75 113 ILE A CA 1
ATOM 897 C C . ILE A 1 113 ? -4.898 24.234 9.43 1 98.75 113 ILE A C 1
ATOM 899 O O . ILE A 1 113 ? -3.912 24.906 9.094 1 98.75 113 ILE A O 1
ATOM 903 N N . ILE A 1 114 ? -5.762 23.734 8.562 1 98.62 114 ILE A N 1
ATOM 904 C CA . ILE A 1 114 ? -5.84 24.25 7.195 1 98.62 114 ILE A CA 1
ATOM 905 C C . ILE A 1 114 ? -6.844 25.391 7.133 1 98.62 114 ILE A C 1
ATOM 907 O O . ILE A 1 114 ? -7.996 25.234 7.543 1 98.62 114 ILE A O 1
ATOM 911 N N . THR A 1 115 ? -6.43 26.5 6.617 1 97.62 115 THR A N 1
ATOM 912 C CA . THR A 1 115 ? -7.277 27.688 6.656 1 97.62 115 THR A CA 1
ATOM 913 C C . THR A 1 115 ? -8.141 27.781 5.406 1 97.62 115 THR A C 1
ATOM 915 O O . THR A 1 115 ? -7.895 27.078 4.422 1 97.62 115 THR A O 1
ATOM 918 N N . LYS A 1 116 ? -9.133 28.656 5.453 1 96.19 116 LYS A N 1
ATOM 919 C CA . LYS A 1 116 ? -10.109 28.797 4.379 1 96.19 116 LYS A CA 1
ATOM 920 C C . LYS A 1 116 ? -9.453 29.328 3.104 1 96.19 116 LYS A C 1
ATOM 922 O O . LYS A 1 116 ? -9.992 29.141 2.008 1 96.19 116 LYS A O 1
ATOM 927 N N . ASP A 1 117 ? -8.32 29.922 3.184 1 96.56 117 ASP A N 1
ATOM 928 C CA . ASP A 1 117 ? -7.66 30.516 2.027 1 96.56 117 ASP A CA 1
ATOM 929 C C . ASP A 1 117 ? -6.688 29.547 1.375 1 96.56 117 ASP A C 1
ATOM 931 O O . ASP A 1 117 ? -6.18 29.797 0.282 1 96.56 117 ASP A O 1
ATOM 935 N N . GLU A 1 118 ? -6.449 28.453 2.025 1 97.69 118 GLU A N 1
ATOM 936 C CA . GLU A 1 118 ? -5.484 27.5 1.506 1 97.69 118 GLU A CA 1
ATOM 937 C C . GLU A 1 118 ? -6.156 26.484 0.573 1 97.69 118 GLU A C 1
ATOM 939 O O . GLU A 1 118 ? -7.289 26.078 0.816 1 97.69 118 GLU A O 1
ATOM 944 N N . ILE A 1 119 ? -5.434 26.188 -0.484 1 98.5 119 ILE A N 1
ATOM 945 C CA . ILE A 1 119 ? -5.883 25.156 -1.402 1 98.5 119 ILE A CA 1
ATOM 946 C C . ILE A 1 119 ? -5.348 23.797 -0.951 1 98.5 119 ILE A C 1
ATOM 948 O O . ILE A 1 119 ? -4.184 23.688 -0.56 1 98.5 119 ILE A O 1
ATOM 952 N N . TYR A 1 120 ? -6.18 22.781 -0.988 1 98.69 120 TYR A N 1
ATOM 953 C CA . TYR A 1 120 ? -5.777 21.438 -0.588 1 98.69 120 TYR A CA 1
ATOM 954 C C . TYR A 1 120 ? -6.637 20.391 -1.276 1 98.69 120 TYR A C 1
ATOM 956 O O . TYR A 1 120 ? -7.762 20.672 -1.696 1 98.69 120 TYR A O 1
ATOM 964 N N . SER A 1 121 ? -6.133 19.188 -1.464 1 98.31 121 SER A N 1
ATOM 965 C CA . SER A 1 121 ? -6.898 18.031 -1.925 1 98.31 121 SER A CA 1
ATOM 966 C C . SER A 1 121 ? -7.348 17.156 -0.754 1 98.31 121 SER A C 1
ATOM 968 O O . SER A 1 121 ? -6.641 17.047 0.249 1 98.31 121 SER A O 1
ATOM 970 N N . SER A 1 122 ? -8.461 16.562 -0.872 1 98.25 122 SER A N 1
ATOM 971 C CA . SER A 1 122 ? -9 15.641 0.123 1 98.25 122 SER A CA 1
ATOM 972 C C . SER A 1 122 ? -10.047 14.719 -0.491 1 98.25 122 SER A C 1
ATOM 974 O O . SER A 1 122 ? -10.5 14.945 -1.612 1 98.25 122 SER A O 1
ATOM 976 N N . PHE A 1 123 ? -10.289 13.688 0.238 1 97.81 123 PHE A N 1
ATOM 977 C CA . PHE A 1 123 ? -11.375 12.805 -0.168 1 97.81 123 PHE A CA 1
ATOM 978 C C . PHE A 1 123 ? -12.703 13.562 -0.176 1 97.81 123 PHE A C 1
ATOM 980 O O . PHE A 1 123 ? -12.977 14.359 0.72 1 97.81 123 PHE A O 1
ATOM 987 N N . PRO A 1 124 ? -13.547 13.336 -1.195 1 95.81 124 PRO A N 1
ATOM 988 C CA . PRO A 1 124 ? -14.852 14 -1.241 1 95.81 124 PRO A CA 1
ATOM 989 C C . PRO A 1 124 ? -15.859 13.391 -0.269 1 95.81 124 PRO A C 1
ATOM 991 O O . PRO A 1 124 ? -16.766 12.664 -0.686 1 95.81 124 PRO A O 1
ATOM 994 N N . ASN A 1 125 ? -15.758 13.711 0.972 1 93.88 125 ASN A N 1
ATOM 995 C CA . ASN A 1 125 ? -16.609 13.188 2.035 1 93.88 125 ASN A CA 1
ATOM 996 C C . ASN A 1 125 ? -17.719 14.172 2.406 1 93.88 125 ASN A C 1
ATOM 998 O O . ASN A 1 125 ? -17.469 15.141 3.137 1 93.88 125 ASN A O 1
ATOM 1002 N N . PRO A 1 126 ? -18.891 13.906 2.045 1 89.69 126 PRO A N 1
ATOM 1003 C CA . PRO A 1 126 ? -19.984 14.859 2.275 1 89.69 126 PRO A CA 1
ATOM 1004 C C . PRO A 1 126 ? -20.328 15.008 3.754 1 89.69 126 PRO A C 1
ATOM 1006 O O . PRO A 1 126 ? -21.047 15.938 4.133 1 89.69 126 PRO A O 1
ATOM 1009 N N . ASN A 1 127 ? -19.859 14.133 4.566 1 90.94 127 ASN A N 1
ATOM 1010 C CA . ASN A 1 127 ? -20.188 14.195 5.988 1 90.94 127 ASN A CA 1
ATOM 1011 C C . ASN A 1 127 ? -19.219 15.109 6.734 1 90.94 127 ASN A C 1
ATOM 1013 O O . ASN A 1 127 ? -19.344 15.305 7.945 1 90.94 127 ASN A O 1
ATOM 1017 N N . LEU A 1 128 ? -18.25 15.625 6.012 1 93.38 128 LEU A N 1
ATOM 1018 C CA . LEU A 1 128 ? -17.281 16.531 6.613 1 93.38 128 LEU A CA 1
ATOM 1019 C C . LEU A 1 128 ? -17.391 17.922 6.004 1 93.38 128 LEU A C 1
ATOM 1021 O O . LEU A 1 128 ? -17.766 18.062 4.836 1 93.38 128 LEU A O 1
ATOM 1025 N N . VAL A 1 129 ? -17.062 18.875 6.848 1 94.31 129 VAL A N 1
ATOM 1026 C CA . VAL A 1 129 ? -16.969 20.234 6.328 1 94.31 129 VAL A CA 1
ATOM 1027 C C . VAL A 1 129 ? -15.742 20.359 5.414 1 94.31 129 VAL A C 1
ATOM 1029 O O . VAL A 1 129 ? -14.633 19.984 5.801 1 94.31 129 VAL A O 1
ATOM 1032 N N . MET A 1 130 ? -15.984 20.875 4.25 1 95.81 130 MET A N 1
ATOM 1033 C CA . MET A 1 130 ? -14.898 21.047 3.293 1 95.81 130 MET A CA 1
ATOM 1034 C C . MET A 1 130 ? -14.82 22.5 2.826 1 95.81 130 MET A C 1
ATOM 1036 O O . MET A 1 130 ? -15.844 23.188 2.738 1 95.81 130 MET A O 1
ATOM 1040 N N . SER A 1 131 ? -13.656 22.875 2.512 1 96.25 131 SER A N 1
ATOM 1041 C CA . SER A 1 131 ? -13.422 24.25 2.066 1 96.25 131 SER A CA 1
ATOM 1042 C C . SER A 1 131 ? -13.922 24.469 0.643 1 96.25 131 SER A C 1
ATOM 1044 O O . SER A 1 131 ? -13.906 23.531 -0.171 1 96.25 131 SER A O 1
ATOM 1046 N N . GLU A 1 132 ? -14.281 25.75 0.359 1 95.06 132 GLU A N 1
ATOM 1047 C CA . GLU A 1 132 ? -14.609 26.141 -1.013 1 95.06 132 GLU A CA 1
ATOM 1048 C C . GLU A 1 132 ? -13.375 26.062 -1.91 1 95.06 132 GLU A C 1
ATOM 1050 O O . GLU A 1 132 ? -13.5 25.953 -3.133 1 95.06 132 GLU A O 1
ATOM 1055 N N . ASN A 1 133 ? -12.195 26.031 -1.266 1 96.44 133 ASN A N 1
ATOM 1056 C CA . ASN A 1 133 ? -10.945 26.016 -2.012 1 96.44 133 ASN A CA 1
ATOM 1057 C C . ASN A 1 133 ? -10.383 24.609 -2.125 1 96.44 133 ASN A C 1
ATOM 1059 O O . ASN A 1 133 ? -9.234 24.422 -2.539 1 96.44 133 ASN A O 1
ATOM 1063 N N . ARG A 1 134 ? -11.148 23.656 -1.74 1 97.12 134 ARG A N 1
ATOM 1064 C CA . ARG A 1 134 ? -10.727 22.281 -1.932 1 97.12 134 ARG A CA 1
ATOM 1065 C C . ARG A 1 134 ? -10.492 21.969 -3.408 1 97.12 134 ARG A C 1
ATOM 1067 O O . ARG A 1 134 ? -11.289 22.375 -4.262 1 97.12 134 ARG A O 1
ATOM 1074 N N . SER A 1 135 ? -9.438 21.281 -3.701 1 96.81 135 SER A N 1
ATOM 1075 C CA . SER A 1 135 ? -9.07 20.875 -5.055 1 96.81 135 SER A CA 1
ATOM 1076 C C . SER A 1 135 ? -9.406 19.406 -5.305 1 96.81 135 SER A C 1
ATOM 1078 O O . SER A 1 135 ? -9.305 18.578 -4.398 1 96.81 135 SER A O 1
ATOM 1080 N N . THR A 1 136 ? -9.742 19.094 -6.551 1 95.25 136 THR A N 1
ATOM 1081 C CA . THR A 1 136 ? -10.016 17.719 -6.918 1 95.25 136 THR A CA 1
ATOM 1082 C C . THR A 1 136 ? -8.766 17.047 -7.484 1 95.25 136 THR A C 1
ATOM 1084 O O . THR A 1 136 ? -8.805 15.891 -7.895 1 95.25 136 THR A O 1
ATOM 1087 N N . ALA A 1 137 ? -7.68 17.781 -7.465 1 97.19 137 ALA A N 1
ATOM 1088 C CA . ALA A 1 137 ? -6.426 17.203 -7.941 1 97.19 137 ALA A CA 1
ATOM 1089 C C . ALA A 1 137 ? -6.016 16 -7.094 1 97.19 137 ALA A C 1
ATOM 1091 O O . ALA A 1 137 ? -6.336 15.938 -5.906 1 97.19 137 ALA A O 1
ATOM 1092 N N . LYS A 1 138 ? -5.332 15.094 -7.703 1 97.62 138 LYS A N 1
ATOM 1093 C CA . LYS A 1 138 ? -4.816 13.961 -6.941 1 97.62 138 LYS A CA 1
ATOM 1094 C C . LYS A 1 138 ? -3.902 14.422 -5.812 1 97.62 138 LYS A C 1
ATOM 1096 O O . LYS A 1 138 ? -4.012 13.945 -4.68 1 97.62 138 LYS A O 1
ATOM 1101 N N . VAL A 1 139 ? -2.984 15.297 -6.219 1 98.69 139 VAL A N 1
ATOM 1102 C CA . VAL A 1 139 ? -2.047 15.867 -5.258 1 98.69 139 VAL A CA 1
ATOM 1103 C C . VAL A 1 139 ? -2.018 17.391 -5.402 1 98.69 139 VAL A C 1
ATOM 1105 O O . VAL A 1 139 ? -1.993 17.906 -6.52 1 98.69 139 VAL A O 1
ATOM 1108 N N . THR A 1 140 ? -2.096 18.109 -4.312 1 98.81 140 THR A N 1
ATOM 1109 C CA . THR A 1 140 ? -1.986 19.562 -4.273 1 98.81 140 THR A CA 1
ATOM 1110 C C . THR A 1 140 ? -0.799 20 -3.42 1 98.81 140 THR A C 1
ATOM 1112 O O . THR A 1 140 ? -0.632 19.531 -2.293 1 98.81 140 THR A O 1
ATOM 1115 N N . VAL A 1 141 ? 0.048 20.828 -4.012 1 98.75 141 VAL A N 1
ATOM 1116 C CA . VAL A 1 141 ? 1.149 21.438 -3.281 1 98.75 141 VAL A CA 1
ATOM 1117 C C . VAL A 1 141 ? 0.849 22.922 -3.053 1 98.75 141 VAL A C 1
ATOM 1119 O O . VAL A 1 141 ? 0.754 23.703 -4.004 1 98.75 141 VAL A O 1
ATOM 1122 N N . ALA A 1 142 ? 0.625 23.266 -1.832 1 98.31 142 ALA A N 1
ATOM 1123 C CA . ALA A 1 142 ? 0.412 24.656 -1.438 1 98.31 142 ALA A CA 1
ATOM 1124 C C . ALA A 1 142 ? 1.437 25.094 -0.395 1 98.31 142 ALA A C 1
ATOM 1126 O O . ALA A 1 142 ? 1.172 25.031 0.809 1 98.31 142 ALA A O 1
ATOM 1127 N N . ASN A 1 143 ? 2.596 25.641 -0.89 1 96.69 143 ASN A N 1
ATOM 1128 C CA . ASN A 1 143 ? 3.721 25.969 -0.018 1 96.69 143 ASN A CA 1
ATOM 1129 C C . ASN A 1 143 ? 4.215 24.734 0.737 1 96.69 143 ASN A C 1
ATOM 1131 O O . ASN A 1 143 ? 4.684 23.781 0.127 1 96.69 143 ASN A O 1
ATOM 1135 N N . LYS A 1 144 ? 4.055 24.734 2.068 1 98.5 144 LYS A N 1
ATOM 1136 C CA . LYS A 1 144 ? 4.574 23.609 2.842 1 98.5 144 LYS A CA 1
ATOM 1137 C C . LYS A 1 144 ? 3.457 22.656 3.242 1 98.5 144 LYS A C 1
ATOM 1139 O O . LYS A 1 144 ? 3.652 21.781 4.09 1 98.5 144 LYS A O 1
ATOM 1144 N N . LEU A 1 145 ? 2.303 22.844 2.617 1 98.88 145 LEU A N 1
ATOM 1145 C CA . LEU A 1 145 ? 1.17 21.938 2.738 1 98.88 145 LEU A CA 1
ATOM 1146 C C . LEU A 1 145 ? 1.029 21.078 1.49 1 98.88 145 LEU A C 1
ATOM 1148 O O . LEU A 1 145 ? 0.746 21.578 0.404 1 98.88 145 LEU A O 1
ATOM 1152 N N . ILE A 1 146 ? 1.292 19.766 1.621 1 98.94 146 ILE A N 1
ATOM 1153 C CA . ILE A 1 146 ? 1.089 18.828 0.53 1 98.94 146 ILE A CA 1
ATOM 1154 C C . ILE A 1 146 ? -0.018 17.844 0.899 1 98.94 146 ILE A C 1
ATOM 1156 O O . ILE A 1 146 ? 0.064 17.156 1.926 1 98.94 146 ILE A O 1
ATOM 1160 N N . THR A 1 147 ? -1.104 17.859 0.127 1 98.94 147 THR A N 1
ATOM 1161 C CA . THR A 1 147 ? -2.262 17.016 0.418 1 98.94 147 THR A CA 1
ATOM 1162 C C . THR A 1 147 ? -2.627 16.156 -0.792 1 98.94 147 THR A C 1
ATOM 1164 O O . THR A 1 147 ? -2.256 16.484 -1.922 1 98.94 147 THR A O 1
ATOM 1167 N N . ALA A 1 148 ? -3.238 15.055 -0.532 1 98.88 148 ALA A N 1
ATOM 1168 C CA . ALA A 1 148 ? -3.693 14.18 -1.611 1 98.88 148 ALA A CA 1
ATOM 1169 C C . ALA A 1 148 ? -5.145 13.766 -1.402 1 98.88 148 ALA A C 1
ATOM 1171 O O . ALA A 1 148 ? -5.641 13.758 -0.273 1 98.88 148 ALA A O 1
ATOM 1172 N N . ARG A 1 149 ? -5.734 13.375 -2.418 1 98.19 149 ARG A N 1
ATOM 1173 C CA . ARG A 1 149 ? -7.188 13.25 -2.477 1 98.19 149 ARG A CA 1
ATOM 1174 C C . ARG A 1 149 ? -7.652 11.953 -1.809 1 98.19 149 ARG A C 1
ATOM 1176 O O . ARG A 1 149 ? -8.695 11.93 -1.16 1 98.19 149 ARG A O 1
ATOM 1183 N N . SER A 1 150 ? -6.906 10.875 -2.053 1 98.12 150 SER A N 1
ATOM 1184 C CA . SER A 1 150 ? -7.453 9.578 -1.675 1 98.12 150 SER A CA 1
ATOM 1185 C C . SER A 1 150 ? -6.363 8.508 -1.641 1 98.12 150 SER A C 1
ATOM 1187 O O . SER A 1 150 ? -5.23 8.758 -2.059 1 98.12 150 SER A O 1
ATOM 1189 N N . ALA A 1 151 ? -6.75 7.316 -1.161 1 98.5 151 ALA A N 1
ATOM 1190 C CA . ALA A 1 151 ? -5.824 6.195 -1.021 1 98.5 151 ALA A CA 1
ATOM 1191 C C . ALA A 1 151 ? -5.223 5.809 -2.371 1 98.5 151 ALA A C 1
ATOM 1193 O O . ALA A 1 151 ? -4.051 5.434 -2.451 1 98.5 151 ALA A O 1
ATOM 1194 N N . GLY A 1 152 ? -6.004 5.887 -3.406 1 97.88 152 GLY A N 1
ATOM 1195 C CA . GLY A 1 152 ? -5.531 5.52 -4.734 1 97.88 152 GLY A CA 1
ATOM 1196 C C . GLY A 1 152 ? -4.414 6.414 -5.238 1 97.88 152 GLY A C 1
ATOM 1197 O O . GLY A 1 152 ? -3.721 6.066 -6.195 1 97.88 152 GLY A O 1
ATOM 1198 N N . CYS A 1 153 ? -4.133 7.508 -4.555 1 97.62 153 CYS A N 1
ATOM 1199 C CA . CYS A 1 153 ? -3.139 8.492 -4.973 1 97.62 153 CYS A CA 1
ATOM 1200 C C . CYS A 1 153 ? -1.886 8.398 -4.109 1 97.62 153 CYS A C 1
ATOM 1202 O O . CYS A 1 153 ? -0.962 9.203 -4.262 1 97.62 153 CYS A O 1
ATOM 1204 N N . ALA A 1 154 ? -1.818 7.43 -3.283 1 98.81 154 ALA A N 1
ATOM 1205 C CA . ALA A 1 154 ? -0.835 7.418 -2.205 1 98.81 154 ALA A CA 1
ATOM 1206 C C . ALA A 1 154 ? 0.586 7.375 -2.758 1 98.81 154 ALA A C 1
ATOM 1208 O O . ALA A 1 154 ? 1.48 8.055 -2.242 1 98.81 154 ALA A O 1
ATOM 1209 N N . LEU A 1 155 ? 0.841 6.59 -3.807 1 98.75 155 LEU A N 1
ATOM 1210 C CA . LEU A 1 155 ? 2.191 6.496 -4.348 1 98.75 155 LEU A CA 1
ATOM 1211 C C . LEU A 1 155 ? 2.594 7.797 -5.031 1 98.75 155 LEU A C 1
ATOM 1213 O O . LEU A 1 155 ? 3.727 8.266 -4.875 1 98.75 155 LEU A O 1
ATOM 1217 N N . GLU A 1 156 ? 1.703 8.352 -5.801 1 98.38 156 GLU A N 1
ATOM 1218 C CA . GLU A 1 156 ? 1.968 9.648 -6.414 1 98.38 156 GLU A CA 1
ATOM 1219 C C . GLU A 1 156 ? 2.195 10.719 -5.355 1 98.38 156 GLU A C 1
ATOM 1221 O O . GLU A 1 156 ? 3.117 11.531 -5.473 1 98.38 156 GLU A O 1
ATOM 1226 N N . PHE A 1 157 ? 1.352 10.711 -4.34 1 98.94 157 PHE A N 1
ATOM 1227 C CA . PHE A 1 157 ? 1.456 11.617 -3.201 1 98.94 157 PHE A CA 1
ATOM 1228 C C . PHE A 1 157 ? 2.84 11.531 -2.566 1 98.94 157 PHE A C 1
ATOM 1230 O O . PHE A 1 157 ? 3.51 12.555 -2.385 1 98.94 157 PHE A O 1
ATOM 1237 N N . ALA A 1 158 ? 3.281 10.312 -2.303 1 98.94 158 ALA A N 1
ATOM 1238 C CA . ALA A 1 158 ? 4.574 10.078 -1.66 1 98.94 158 ALA A CA 1
ATOM 1239 C C . ALA A 1 158 ? 5.719 10.57 -2.541 1 98.94 158 ALA A C 1
ATOM 1241 O O . ALA A 1 158 ? 6.691 11.148 -2.045 1 98.94 158 ALA A O 1
ATOM 1242 N N . THR A 1 159 ? 5.594 10.336 -3.838 1 98.81 159 THR A N 1
ATOM 1243 C CA . THR A 1 159 ? 6.617 10.766 -4.785 1 98.81 159 THR A CA 1
ATOM 1244 C C . THR A 1 159 ? 6.734 12.289 -4.797 1 98.81 159 THR A C 1
ATOM 1246 O O . THR A 1 159 ? 7.84 12.836 -4.738 1 98.81 159 THR A O 1
ATOM 1249 N N . VAL A 1 160 ? 5.598 12.969 -4.844 1 98.88 160 VAL A N 1
ATOM 1250 C CA . VAL A 1 160 ? 5.578 14.422 -4.832 1 98.88 160 VAL A CA 1
ATOM 1251 C C . VAL A 1 160 ? 6.195 14.938 -3.533 1 98.88 160 VAL A C 1
ATOM 1253 O O . VAL A 1 160 ? 6.973 15.898 -3.545 1 98.88 160 VAL A 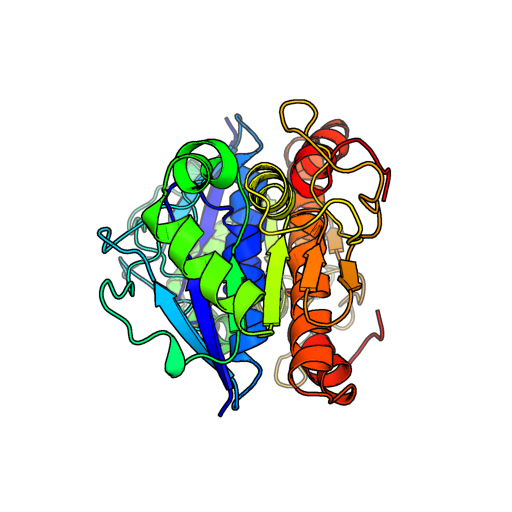O 1
ATOM 1256 N N . ILE A 1 161 ? 5.906 14.281 -2.42 1 98.94 161 ILE A N 1
ATOM 1257 C CA . ILE A 1 161 ? 6.434 14.695 -1.122 1 98.94 161 ILE A CA 1
ATOM 1258 C C . ILE A 1 161 ? 7.961 14.648 -1.148 1 98.94 161 ILE A C 1
ATOM 1260 O O . ILE A 1 161 ? 8.625 15.641 -0.829 1 98.94 161 ILE A O 1
ATOM 1264 N N . VAL A 1 162 ? 8.523 13.523 -1.567 1 98.75 162 VAL A N 1
ATOM 1265 C CA . VAL A 1 162 ? 9.969 13.391 -1.429 1 98.75 162 VAL A CA 1
ATOM 1266 C C . VAL A 1 162 ? 10.672 14.367 -2.373 1 98.75 162 VAL A C 1
ATOM 1268 O O . VAL A 1 162 ? 11.703 14.945 -2.025 1 98.75 162 VAL A O 1
ATOM 1271 N N . CYS A 1 163 ? 10.133 14.617 -3.596 1 98.69 163 CYS A N 1
ATOM 1272 C CA . CYS A 1 163 ? 10.719 15.562 -4.543 1 98.69 163 CYS A CA 1
ATOM 1273 C C . CYS A 1 163 ? 10.656 16.984 -4.004 1 98.69 163 CYS A C 1
ATOM 1275 O O . CYS A 1 163 ? 11.656 17.703 -4.039 1 98.69 163 CYS A O 1
ATOM 1277 N N . THR A 1 164 ? 9.539 17.406 -3.434 1 98.62 164 THR A N 1
ATOM 1278 C CA . THR A 1 164 ? 9.305 18.766 -2.977 1 98.62 164 THR A CA 1
ATOM 1279 C C . THR A 1 164 ? 10.023 19.031 -1.655 1 98.62 164 THR A C 1
ATOM 1281 O O . THR A 1 164 ? 10.719 20.031 -1.508 1 98.62 164 THR A O 1
ATOM 1284 N N . PHE A 1 165 ? 9.906 18.078 -0.751 1 98.56 165 PHE A N 1
ATOM 1285 C CA . PHE A 1 165 ? 10.445 18.188 0.596 1 98.56 165 PHE A CA 1
ATOM 1286 C C . PHE A 1 165 ? 11.969 18.266 0.56 1 98.56 165 PHE A C 1
ATOM 1288 O O . PHE A 1 165 ? 12.578 19.031 1.312 1 98.56 165 PHE A O 1
ATOM 1295 N N . LEU A 1 166 ? 12.586 17.531 -0.375 1 98.06 166 LEU A N 1
ATOM 1296 C CA . LEU A 1 166 ? 14.047 17.484 -0.451 1 98.06 166 LEU A CA 1
ATOM 1297 C C . LEU A 1 166 ? 14.562 18.375 -1.579 1 98.06 166 LEU A C 1
ATOM 1299 O O . LEU A 1 166 ? 15.766 18.438 -1.812 1 98.06 166 LEU A O 1
ATOM 1303 N N . LYS A 1 167 ? 13.641 19.062 -2.291 1 97.38 167 LYS A N 1
ATOM 1304 C CA . LYS A 1 167 ? 13.984 19.953 -3.395 1 97.38 167 LYS A CA 1
ATOM 1305 C C . LYS A 1 167 ? 14.898 19.266 -4.398 1 97.38 167 LYS A C 1
ATOM 1307 O O . LYS A 1 167 ? 15.938 19.812 -4.781 1 97.38 167 LYS A O 1
ATOM 1312 N N . ASP A 1 168 ? 14.555 18.062 -4.742 1 97.56 168 ASP A N 1
ATOM 1313 C CA . ASP A 1 168 ? 15.32 17.219 -5.656 1 97.56 168 ASP A CA 1
ATOM 1314 C C . ASP A 1 168 ? 14.398 16.422 -6.574 1 97.56 168 ASP A C 1
ATOM 1316 O O . ASP A 1 168 ? 13.984 15.312 -6.234 1 97.56 168 ASP A O 1
ATOM 1320 N N . ASN A 1 169 ? 14.188 16.875 -7.789 1 96.38 169 ASN A N 1
ATOM 1321 C CA . ASN A 1 169 ? 13.258 16.266 -8.727 1 96.38 169 ASN A CA 1
ATOM 1322 C C . ASN A 1 169 ? 13.797 14.945 -9.281 1 96.38 169 ASN A C 1
ATOM 1324 O O . ASN A 1 169 ? 13.039 14.156 -9.852 1 96.38 169 ASN A O 1
ATOM 1328 N N . THR A 1 170 ? 15.062 14.68 -9.156 1 95.62 170 THR A N 1
ATOM 1329 C CA . THR A 1 170 ? 15.641 13.438 -9.664 1 95.62 170 THR A CA 1
ATOM 1330 C C . THR A 1 170 ? 15.148 12.242 -8.852 1 95.62 170 THR A C 1
ATOM 1332 O O . THR A 1 170 ? 15.242 11.102 -9.305 1 95.62 170 THR A O 1
ATOM 1335 N N . LEU A 1 171 ? 14.562 12.5 -7.707 1 97.44 171 LEU A N 1
ATOM 1336 C CA . LEU A 1 171 ? 14.039 11.438 -6.859 1 97.44 171 LEU A CA 1
ATOM 1337 C C . LEU A 1 171 ? 12.836 10.758 -7.512 1 97.44 171 LEU A C 1
ATOM 1339 O O . LEU A 1 171 ? 12.516 9.609 -7.195 1 97.44 171 LEU A O 1
ATOM 1343 N N . ASN A 1 172 ? 12.156 11.492 -8.43 1 97 172 ASN A N 1
ATOM 1344 C CA . ASN A 1 172 ? 11.047 10.891 -9.164 1 97 172 ASN A CA 1
ATOM 1345 C C . ASN A 1 172 ? 11.508 9.672 -9.961 1 97 172 ASN A C 1
ATOM 1347 O O . ASN A 1 172 ? 10.789 8.672 -10.031 1 97 172 ASN A O 1
ATOM 1351 N N . GLU A 1 173 ? 12.672 9.742 -10.523 1 95.94 173 GLU A N 1
ATOM 1352 C CA . GLU A 1 173 ? 13.211 8.625 -11.289 1 95.94 173 GLU A CA 1
ATOM 1353 C C . GLU A 1 173 ? 13.555 7.445 -10.383 1 95.94 173 GLU A C 1
ATOM 1355 O O . GLU A 1 173 ? 13.305 6.289 -10.742 1 95.94 173 GLU A O 1
ATOM 1360 N N . LEU A 1 174 ? 14.141 7.758 -9.266 1 96.62 174 LEU A N 1
ATOM 1361 C CA . LEU A 1 174 ? 14.477 6.719 -8.297 1 96.62 174 LEU A CA 1
ATOM 1362 C C . LEU A 1 174 ? 13.227 5.969 -7.84 1 96.62 174 LEU A C 1
ATOM 1364 O O . LEU A 1 174 ? 13.203 4.738 -7.852 1 96.62 174 LEU A O 1
ATOM 1368 N N . VAL A 1 175 ? 12.242 6.742 -7.441 1 97.62 175 VAL A N 1
ATOM 1369 C CA . VAL A 1 175 ? 11 6.152 -6.945 1 97.62 175 VAL A CA 1
ATOM 1370 C C . VAL A 1 175 ? 10.336 5.344 -8.062 1 97.62 175 VAL A C 1
ATOM 1372 O O . VAL A 1 175 ? 9.891 4.215 -7.836 1 97.62 175 VAL A O 1
ATOM 1375 N N . HIS A 1 176 ? 10.281 5.895 -9.266 1 96.38 176 HIS A N 1
ATOM 1376 C CA . HIS A 1 176 ? 9.672 5.219 -10.406 1 96.38 176 HIS A CA 1
ATOM 1377 C C . HIS A 1 176 ? 10.375 3.898 -10.703 1 96.38 176 HIS A C 1
ATOM 1379 O O . HIS A 1 176 ? 9.719 2.883 -10.945 1 96.38 176 HIS A O 1
ATOM 1385 N N . LYS A 1 177 ? 11.664 3.928 -10.727 1 95.31 177 LYS A N 1
ATOM 1386 C CA . LYS A 1 177 ? 12.438 2.727 -11.016 1 95.31 177 LYS A CA 1
ATOM 1387 C C . LYS A 1 177 ? 12.156 1.629 -9.992 1 95.31 177 LYS A C 1
ATOM 1389 O O . LYS A 1 177 ? 12.023 0.457 -10.352 1 95.31 177 LYS A O 1
ATOM 1394 N N . ARG A 1 178 ? 12.008 2.023 -8.758 1 95.62 178 ARG A N 1
ATOM 1395 C CA . ARG A 1 178 ? 11.781 1.056 -7.688 1 95.62 178 ARG A CA 1
ATOM 1396 C C . ARG A 1 178 ? 10.367 0.489 -7.754 1 95.62 178 ARG A C 1
ATOM 1398 O O . ARG A 1 178 ? 10.148 -0.683 -7.441 1 95.62 178 ARG A O 1
ATOM 1405 N N . LEU A 1 179 ? 9.391 1.31 -8.18 1 96.69 179 LEU A N 1
ATOM 1406 C CA . LEU A 1 179 ? 7.984 0.919 -8.148 1 96.69 179 LEU A CA 1
ATOM 1407 C C . LEU A 1 179 ? 7.582 0.242 -9.461 1 96.69 179 LEU A C 1
ATOM 1409 O O . LEU A 1 179 ? 6.652 -0.568 -9.484 1 96.69 179 LEU A O 1
ATOM 1413 N N . PHE A 1 180 ? 8.312 0.551 -10.594 1 94.81 180 PHE A N 1
ATOM 1414 C CA . PHE A 1 180 ? 7.797 0.127 -11.891 1 94.81 180 PHE A CA 1
ATOM 1415 C C . PHE A 1 180 ? 8.891 -0.545 -12.711 1 94.81 180 PHE A C 1
ATOM 1417 O O . PHE A 1 180 ? 8.609 -1.154 -13.742 1 94.81 180 PHE A O 1
ATOM 1424 N N . GLY A 1 181 ? 10.055 -0.461 -12.297 1 91.25 181 GLY A N 1
ATOM 1425 C CA . GLY A 1 181 ? 11.164 -0.96 -13.094 1 91.25 181 GLY A CA 1
ATOM 1426 C C . GLY A 1 181 ? 11.633 0.027 -14.148 1 91.25 181 GLY A C 1
ATOM 1427 O O . GLY A 1 181 ? 11.07 1.114 -14.281 1 91.25 181 GLY A O 1
ATOM 1428 N N . SER A 1 182 ? 12.625 -0.361 -14.922 1 84.19 182 SER A N 1
ATOM 1429 C CA . SER A 1 182 ? 13.281 0.559 -15.852 1 84.19 182 SER A CA 1
ATOM 1430 C C . SER A 1 182 ? 12.797 0.335 -17.281 1 84.19 182 SER A C 1
ATOM 1432 O O . SER A 1 182 ? 13.133 1.106 -18.188 1 84.19 182 SER A O 1
ATOM 1434 N N . GLU A 1 183 ? 12.047 -0.632 -17.438 1 76 183 GLU A N 1
ATOM 1435 C CA . GLU A 1 183 ? 11.789 -1.061 -18.812 1 76 183 GLU A CA 1
ATOM 1436 C C . GLU A 1 183 ? 10.781 -0.143 -19.484 1 76 183 GLU A C 1
ATOM 1438 O O . GLU A 1 183 ? 10.836 0.056 -20.703 1 76 183 GLU A O 1
ATOM 1443 N N . ILE A 1 184 ? 9.789 0.201 -18.703 1 68.25 184 ILE A N 1
ATOM 1444 C CA . ILE A 1 184 ? 8.766 1.021 -19.344 1 68.25 184 ILE A CA 1
ATOM 1445 C C . ILE A 1 184 ? 8.617 2.342 -18.578 1 68.25 184 ILE A C 1
ATOM 1447 O O . ILE A 1 184 ? 8.781 2.387 -17.359 1 68.25 184 ILE A O 1
ATOM 1451 N N . LYS A 1 185 ? 8.719 3.188 -19.406 1 62.97 185 LYS A N 1
ATOM 1452 C CA . LYS A 1 185 ? 8.391 4.492 -18.844 1 62.97 185 LYS A CA 1
ATOM 1453 C C . LYS A 1 185 ? 6.879 4.668 -18.703 1 62.97 185 LYS A C 1
ATOM 1455 O O . LYS A 1 185 ? 6.199 5.012 -19.672 1 62.97 185 LYS A O 1
ATOM 1460 N N . ASP A 1 186 ? 6.27 3.838 -17.938 1 53.78 186 ASP A N 1
ATOM 1461 C CA . ASP A 1 186 ? 4.84 4.031 -17.703 1 53.78 186 ASP A CA 1
ATOM 1462 C C . ASP A 1 186 ? 4.562 5.402 -17.109 1 53.78 186 ASP A C 1
ATOM 1464 O O . ASP A 1 186 ? 5.391 5.945 -16.375 1 53.78 186 ASP A O 1
ATOM 1468 N N . MET B 1 1 ? -18.625 -18.281 -0.729 1 91.81 1 MET B N 1
ATOM 1469 C CA . MET B 1 1 ? -17.391 -17.641 -0.281 1 91.81 1 MET B CA 1
ATOM 1470 C C . MET B 1 1 ? -16.188 -18.188 -1.036 1 91.81 1 MET B C 1
ATOM 1472 O O . MET B 1 1 ? -16.062 -19.391 -1.242 1 91.81 1 MET B O 1
ATOM 1476 N N . LYS B 1 2 ? -15.406 -17.359 -1.609 1 98.12 2 LYS B N 1
ATOM 1477 C CA . LYS B 1 2 ? -14.164 -17.734 -2.281 1 98.12 2 LYS B CA 1
ATOM 1478 C C . LYS B 1 2 ? -12.969 -17.594 -1.349 1 98.12 2 LYS B C 1
ATOM 1480 O O . LYS B 1 2 ? -12.844 -16.594 -0.644 1 98.12 2 LYS B O 1
ATOM 1485 N N . LYS B 1 3 ? -12.203 -18.656 -1.304 1 98.81 3 LYS B N 1
ATOM 1486 C CA . LYS B 1 3 ? -11.055 -18.672 -0.396 1 98.81 3 LYS B CA 1
ATOM 1487 C C . LYS B 1 3 ? -9.742 -18.531 -1.159 1 98.81 3 LYS B C 1
ATOM 1489 O O . LYS B 1 3 ? -9.469 -19.281 -2.09 1 98.81 3 LYS B O 1
ATOM 1494 N N . ILE B 1 4 ? -8.93 -17.531 -0.764 1 98.94 4 ILE B N 1
ATOM 1495 C CA . ILE B 1 4 ? -7.641 -17.266 -1.394 1 98.94 4 ILE B CA 1
ATOM 1496 C C . ILE B 1 4 ? -6.516 -17.531 -0.392 1 98.94 4 ILE B C 1
ATOM 1498 O O . ILE B 1 4 ? -6.504 -16.953 0.7 1 98.94 4 ILE B O 1
ATOM 1502 N N . LEU B 1 5 ? -5.66 -18.453 -0.737 1 98.94 5 LEU B N 1
ATOM 1503 C CA . LEU B 1 5 ? -4.434 -18.656 0.03 1 98.94 5 LEU B CA 1
ATOM 1504 C C . LEU B 1 5 ? -3.396 -17.594 -0.322 1 98.94 5 LEU B C 1
ATOM 1506 O O . LEU B 1 5 ? -3.105 -17.359 -1.499 1 98.94 5 LEU B O 1
ATOM 1510 N N . VAL B 1 6 ? -2.906 -16.922 0.672 1 99 6 VAL B N 1
ATOM 1511 C CA . VAL B 1 6 ? -1.878 -15.914 0.484 1 99 6 VAL B CA 1
ATOM 1512 C C . VAL B 1 6 ? -0.534 -16.438 0.983 1 99 6 VAL B C 1
ATOM 1514 O O . VAL B 1 6 ? -0.35 -16.641 2.186 1 99 6 VAL B O 1
ATOM 1517 N N . ILE B 1 7 ? 0.416 -16.641 0.062 1 99 7 ILE B N 1
ATOM 1518 C CA . ILE B 1 7 ? 1.752 -17.109 0.427 1 99 7 ILE B CA 1
ATOM 1519 C C . ILE B 1 7 ? 2.574 -15.93 0.951 1 99 7 ILE B C 1
ATOM 1521 O O . ILE B 1 7 ? 2.771 -14.938 0.246 1 99 7 ILE B O 1
ATOM 1525 N N . VAL B 1 8 ? 3.035 -16.078 2.199 1 98.94 8 VAL B N 1
ATOM 1526 C CA . VAL B 1 8 ? 3.857 -15.008 2.758 1 98.94 8 VAL B CA 1
ATOM 1527 C C . VAL B 1 8 ? 5.242 -15.547 3.1 1 98.94 8 VAL B C 1
ATOM 1529 O O . VAL B 1 8 ? 5.391 -16.734 3.428 1 98.94 8 VAL B O 1
ATOM 1532 N N . TYR B 1 9 ? 6.246 -14.727 2.945 1 98.88 9 TYR B N 1
ATOM 1533 C CA . TYR B 1 9 ? 7.641 -15.078 3.209 1 98.88 9 TYR B CA 1
ATOM 1534 C C . TYR B 1 9 ? 8.461 -13.836 3.523 1 98.88 9 TYR B C 1
ATOM 1536 O O . TYR B 1 9 ? 8.047 -12.711 3.223 1 98.88 9 TYR B O 1
ATOM 1544 N N . PRO B 1 10 ? 9.609 -13.992 4.207 1 98.81 10 PRO B N 1
ATOM 1545 C CA . PRO B 1 10 ? 10.414 -12.82 4.586 1 98.81 10 PRO B CA 1
ATOM 1546 C C . PRO B 1 10 ? 10.766 -11.938 3.389 1 98.81 10 PRO B C 1
ATOM 1548 O O . PRO B 1 10 ? 11.062 -12.453 2.307 1 98.81 10 PRO B O 1
ATOM 1551 N N . GLU B 1 11 ? 10.766 -10.633 3.549 1 98.81 11 GLU B N 1
ATOM 1552 C CA . GLU B 1 11 ? 11.219 -9.617 2.6 1 98.81 11 GLU B CA 1
ATOM 1553 C C . GLU B 1 11 ? 10.344 -9.609 1.347 1 98.81 11 GLU B C 1
ATOM 1555 O O . GLU B 1 11 ? 10.812 -9.258 0.263 1 98.81 11 GLU B O 1
ATOM 1560 N N . MET B 1 12 ? 9.055 -10.125 1.49 1 98.88 12 MET B N 1
ATOM 1561 C CA . MET B 1 12 ? 8.078 -9.836 0.444 1 98.88 12 MET B CA 1
ATOM 1562 C C . MET B 1 12 ? 7.797 -8.344 0.362 1 98.88 12 MET B C 1
ATOM 1564 O O . MET B 1 12 ? 8.242 -7.574 1.216 1 98.88 12 MET B O 1
ATOM 1568 N N . ASN B 1 13 ? 7.211 -7.93 -0.705 1 98.94 13 ASN B N 1
ATOM 1569 C CA . ASN B 1 13 ? 7.031 -6.5 -0.943 1 98.94 13 ASN B CA 1
ATOM 1570 C C . ASN B 1 13 ? 5.875 -5.934 -0.125 1 98.94 13 ASN B C 1
ATOM 1572 O O . ASN B 1 13 ? 4.746 -6.41 -0.23 1 98.94 13 ASN B O 1
ATOM 1576 N N . ASP B 1 14 ? 6.086 -4.844 0.628 1 98.94 14 ASP B N 1
ATOM 1577 C CA . ASP B 1 14 ? 5.113 -4.23 1.527 1 98.94 14 ASP B CA 1
ATOM 1578 C C . ASP B 1 14 ? 3.902 -3.713 0.755 1 98.94 14 ASP B C 1
ATOM 1580 O O . ASP B 1 14 ? 2.76 -3.973 1.14 1 98.94 14 ASP B O 1
ATOM 1584 N N . VAL B 1 15 ? 4.137 -3.008 -0.332 1 98.94 15 VAL B N 1
ATOM 1585 C CA . VAL B 1 15 ? 3.105 -2.346 -1.127 1 98.94 15 VAL B CA 1
ATOM 1586 C C . VAL B 1 15 ? 2.209 -3.391 -1.785 1 98.94 15 VAL B C 1
ATOM 1588 O O . VAL B 1 15 ? 0.981 -3.285 -1.734 1 98.94 15 VAL B O 1
ATOM 1591 N N . GLU B 1 16 ? 2.834 -4.398 -2.361 1 98.94 16 GLU B N 1
ATOM 1592 C CA . GLU B 1 16 ? 2.107 -5.453 -3.061 1 98.94 16 GLU B CA 1
ATOM 1593 C C . GLU B 1 16 ? 1.188 -6.215 -2.109 1 98.94 16 GLU B C 1
ATOM 1595 O O . GLU B 1 16 ? 0.007 -6.406 -2.4 1 98.94 16 GLU B O 1
ATOM 1600 N N . TYR B 1 17 ? 1.751 -6.621 -0.972 1 98.94 17 TYR B N 1
ATOM 1601 C CA . TYR B 1 17 ? 0.957 -7.34 0.017 1 98.94 17 TYR B CA 1
ATOM 1602 C C . TYR B 1 17 ? -0.208 -6.488 0.507 1 98.94 17 TYR B C 1
ATOM 1604 O O . TYR B 1 17 ? -1.365 -6.91 0.441 1 98.94 17 TYR B O 1
ATOM 1612 N N . THR B 1 18 ? 0.013 -5.324 0.937 1 98.94 18 THR B N 1
ATOM 1613 C CA . THR B 1 18 ? -0.978 -4.473 1.586 1 98.94 18 THR B CA 1
ATOM 1614 C C . THR B 1 18 ? -2.084 -4.086 0.607 1 98.94 18 THR B C 1
ATOM 1616 O O . THR B 1 18 ? -3.27 -4.25 0.907 1 98.94 18 THR B O 1
ATOM 1619 N N . ASN B 1 19 ? -1.692 -3.535 -0.586 1 98.94 19 ASN B N 1
ATOM 1620 C CA . ASN B 1 19 ? -2.678 -3.029 -1.535 1 98.94 19 ASN B CA 1
ATOM 1621 C C . ASN B 1 19 ? -3.633 -4.129 -1.99 1 98.94 19 ASN B C 1
ATOM 1623 O O . ASN B 1 19 ? -4.848 -3.92 -2.041 1 98.94 19 ASN B O 1
ATOM 1627 N N . VAL B 1 20 ? -3.096 -5.301 -2.266 1 99 20 VAL B N 1
ATOM 1628 C CA . VAL B 1 20 ? -3.934 -6.391 -2.758 1 99 20 VAL B CA 1
ATOM 1629 C C . VAL B 1 20 ? -4.832 -6.898 -1.635 1 99 20 VAL B C 1
ATOM 1631 O O . VAL B 1 20 ? -6.035 -7.098 -1.833 1 99 20 VAL B O 1
ATOM 1634 N N . MET B 1 21 ? -4.277 -7.074 -0.422 1 98.94 21 MET B N 1
ATOM 1635 C CA . MET B 1 21 ? -5.059 -7.57 0.707 1 98.94 21 MET B CA 1
ATOM 1636 C C . MET B 1 21 ? -6.184 -6.602 1.058 1 98.94 21 MET B C 1
ATOM 1638 O O . MET B 1 21 ? -7.277 -7.023 1.432 1 98.94 21 MET B O 1
ATOM 1642 N N . VAL B 1 22 ? -5.91 -5.32 0.968 1 98.94 22 VAL B N 1
ATOM 1643 C CA . VAL B 1 22 ? -6.934 -4.324 1.279 1 98.94 22 VAL B CA 1
ATOM 1644 C C . VAL B 1 22 ? -8.062 -4.406 0.257 1 98.94 22 VAL B C 1
ATOM 1646 O O . VAL B 1 22 ? -9.242 -4.398 0.623 1 98.94 22 VAL B O 1
ATOM 1649 N N . VAL B 1 23 ? -7.746 -4.488 -1.007 1 98.94 23 VAL B N 1
ATOM 1650 C CA . VAL B 1 23 ? -8.781 -4.586 -2.027 1 98.94 23 VAL B CA 1
ATOM 1651 C C . VAL B 1 23 ? -9.594 -5.863 -1.818 1 98.94 23 VAL B C 1
ATOM 1653 O O . VAL B 1 23 ? -10.82 -5.852 -1.946 1 98.94 23 VAL B O 1
ATOM 1656 N N . PHE B 1 24 ? -8.906 -7.016 -1.493 1 98.88 24 PHE B N 1
ATOM 1657 C CA . PHE B 1 24 ? -9.633 -8.25 -1.196 1 98.88 24 PHE B CA 1
ATOM 1658 C C . PHE B 1 24 ? -10.617 -8.031 -0.055 1 98.88 24 PHE B C 1
ATOM 1660 O O . PHE B 1 24 ? -11.719 -8.586 -0.066 1 98.88 24 PHE B O 1
ATOM 1667 N N . SER B 1 25 ? -10.281 -7.207 0.884 1 98.56 25 SER B N 1
ATOM 1668 C CA . SER B 1 25 ? -11.109 -6.992 2.064 1 98.56 25 SER B CA 1
ATOM 1669 C C . SER B 1 25 ? -12.359 -6.195 1.721 1 98.56 25 SER B C 1
ATOM 1671 O O . SER B 1 25 ? -13.32 -6.168 2.496 1 98.56 25 SER B O 1
ATOM 1673 N N . PHE B 1 26 ? -12.344 -5.449 0.561 1 98.12 26 PHE B N 1
ATOM 1674 C CA . PHE B 1 26 ? -13.523 -4.711 0.126 1 98.12 26 PHE B CA 1
ATOM 1675 C C . PHE B 1 26 ? -14.648 -5.664 -0.262 1 98.12 26 PHE B C 1
ATOM 1677 O O . PHE B 1 26 ? -15.805 -5.258 -0.348 1 98.12 26 PHE B O 1
ATOM 1684 N N . ILE B 1 27 ? -14.211 -6.918 -0.596 1 98.25 27 ILE B N 1
ATOM 1685 C CA . ILE B 1 27 ? -15.148 -7.879 -1.169 1 98.25 27 ILE B CA 1
ATOM 1686 C C . ILE B 1 27 ? -15.609 -8.852 -0.089 1 98.25 27 ILE B C 1
ATOM 1688 O O . ILE B 1 27 ? -14.844 -9.719 0.345 1 98.25 27 ILE B O 1
ATOM 1692 N N . LYS B 1 28 ? -16.859 -8.875 0.245 1 96.19 28 LYS B N 1
ATOM 1693 C CA . LYS B 1 28 ? -17.406 -9.633 1.371 1 96.19 28 LYS B CA 1
ATOM 1694 C C . LYS B 1 28 ? -17.297 -11.133 1.122 1 96.19 28 LYS B C 1
ATOM 1696 O O . LYS B 1 28 ? -17.188 -11.922 2.064 1 96.19 28 LYS B O 1
ATOM 1701 N N . THR B 1 29 ? -17.281 -11.5 -0.089 1 97.81 29 THR B N 1
ATOM 1702 C CA . THR B 1 29 ? -17.344 -12.922 -0.418 1 97.81 29 THR B CA 1
ATOM 1703 C C . THR B 1 29 ? -15.945 -13.508 -0.544 1 97.81 29 THR B C 1
ATOM 1705 O O . THR B 1 29 ? -15.781 -14.68 -0.897 1 97.81 29 THR B O 1
ATOM 1708 N N . ILE B 1 30 ? -14.883 -12.766 -0.283 1 98.69 30 ILE B N 1
ATOM 1709 C CA . ILE B 1 30 ? -13.508 -13.258 -0.335 1 98.69 30 ILE B CA 1
ATOM 1710 C C . ILE B 1 30 ? -12.969 -13.414 1.083 1 98.69 30 ILE B C 1
ATOM 1712 O O . ILE B 1 30 ? -13.102 -12.516 1.913 1 98.69 30 ILE B O 1
ATOM 1716 N N . GLN B 1 31 ? -12.445 -14.539 1.324 1 98.56 31 GLN B N 1
ATOM 1717 C CA . GLN B 1 31 ? -11.703 -14.812 2.549 1 98.56 31 GLN B CA 1
ATOM 1718 C C . GLN B 1 31 ? -10.25 -15.164 2.24 1 98.56 31 GLN B C 1
ATOM 1720 O O . GLN B 1 31 ? -9.977 -15.977 1.356 1 98.56 31 GLN B O 1
ATOM 1725 N N . THR B 1 32 ? -9.367 -14.539 2.955 1 98.81 32 THR B N 1
ATOM 1726 C CA . THR B 1 32 ? -7.949 -14.789 2.732 1 98.81 32 THR B CA 1
ATOM 1727 C C . THR B 1 32 ? -7.332 -15.5 3.934 1 98.81 32 THR B C 1
ATOM 1729 O O . THR B 1 32 ? -7.777 -15.312 5.066 1 98.81 32 THR B O 1
ATOM 1732 N N . THR B 1 33 ? -6.355 -16.328 3.678 1 98.88 33 THR B N 1
ATOM 1733 C CA . THR B 1 33 ? -5.543 -16.984 4.695 1 98.88 33 THR B CA 1
ATOM 1734 C C . THR B 1 33 ? -4.059 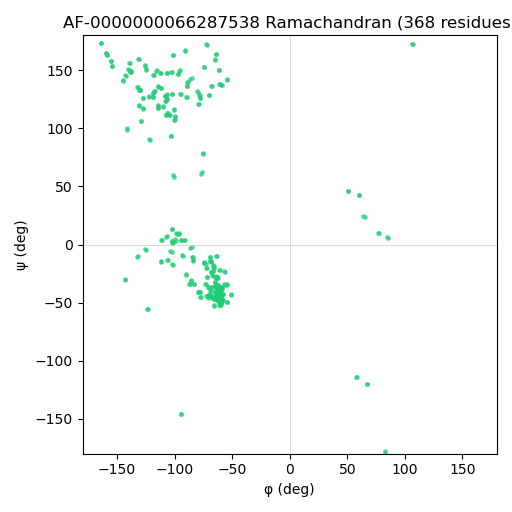-16.844 4.379 1 98.88 33 THR B C 1
ATOM 1736 O O . THR B 1 33 ? -3.586 -17.328 3.346 1 98.88 33 THR B O 1
ATOM 1739 N N . CYS B 1 34 ? -3.328 -16.219 5.289 1 98.94 34 CYS B N 1
ATOM 1740 C CA . CYS B 1 34 ? -1.883 -16.109 5.129 1 98.94 34 CYS B CA 1
ATOM 1741 C C . CYS B 1 34 ? -1.193 -17.406 5.559 1 98.94 34 CYS B C 1
ATOM 1743 O O . CYS B 1 34 ? -1.451 -17.906 6.652 1 98.94 34 CYS B O 1
ATOM 1745 N N . TYR B 1 35 ? -0.305 -17.828 4.676 1 98.94 35 TYR B N 1
ATOM 1746 C CA . TYR B 1 35 ? 0.272 -19.156 4.918 1 98.94 35 TYR B CA 1
ATOM 1747 C C . TYR B 1 35 ? 1.788 -19.125 4.762 1 98.94 35 TYR B C 1
ATOM 1749 O O . TYR B 1 35 ? 2.309 -18.484 3.836 1 98.94 35 TYR B O 1
ATOM 1757 N N . HIS B 1 36 ? 2.461 -19.703 5.609 1 98.94 36 HIS B N 1
ATOM 1758 C CA . HIS B 1 36 ? 3.842 -20.172 5.531 1 98.94 36 HIS B CA 1
ATOM 1759 C C . HIS B 1 36 ? 4.016 -21.5 6.262 1 98.94 36 HIS B C 1
ATOM 1761 O O . HIS B 1 36 ? 3.424 -21.703 7.32 1 98.94 36 HIS B O 1
ATOM 1767 N N . HIS B 1 37 ? 4.883 -22.328 5.746 1 98.69 37 HIS B N 1
ATOM 1768 C CA . HIS B 1 37 ? 4.91 -23.688 6.273 1 98.69 37 HIS B CA 1
ATOM 1769 C C . HIS B 1 37 ? 5.57 -23.734 7.645 1 98.69 37 HIS B C 1
ATOM 1771 O O . HIS B 1 37 ? 5.41 -24.703 8.383 1 98.69 37 HIS B O 1
ATOM 1777 N N . SER B 1 38 ? 6.297 -22.688 8.047 1 98.5 38 SER B N 1
ATOM 1778 C CA . SER B 1 38 ? 7.023 -22.812 9.312 1 98.5 38 SER B CA 1
ATOM 1779 C C . SER B 1 38 ? 7.02 -21.5 10.086 1 98.5 38 SER B C 1
ATOM 1781 O O . SER B 1 38 ? 7.066 -21.5 11.32 1 98.5 38 SER B O 1
ATOM 1783 N N . LEU B 1 39 ? 6.961 -20.375 9.391 1 98.69 39 LEU B N 1
ATOM 1784 C CA . LEU B 1 39 ? 7.059 -19.078 10.055 1 98.69 39 LEU B CA 1
ATOM 1785 C C . LEU B 1 39 ? 5.691 -18.609 10.539 1 98.69 39 LEU B C 1
ATOM 1787 O O . LEU B 1 39 ? 4.688 -18.797 9.852 1 98.69 39 LEU B O 1
ATOM 1791 N N . LYS B 1 40 ? 5.684 -17.984 11.688 1 98.31 40 LYS B N 1
ATOM 1792 C CA . LYS B 1 40 ? 4.449 -17.438 12.25 1 98.31 40 LYS B CA 1
ATOM 1793 C C . LYS B 1 40 ? 4.402 -15.922 12.125 1 98.31 40 LYS B C 1
ATOM 1795 O O . LYS B 1 40 ? 3.357 -15.305 12.336 1 98.31 40 LYS B O 1
ATOM 1800 N N . LYS B 1 41 ? 5.539 -15.375 11.805 1 98.25 41 LYS B N 1
ATOM 1801 C CA . LYS B 1 41 ? 5.684 -13.93 11.609 1 98.25 41 LYS B CA 1
ATOM 1802 C C . LYS B 1 41 ? 6.684 -13.625 10.5 1 98.25 41 LYS B C 1
ATOM 1804 O O . LYS B 1 41 ? 7.695 -14.312 10.359 1 98.25 41 LYS B O 1
ATOM 1809 N N . ILE B 1 42 ? 6.383 -12.641 9.719 1 98.25 42 ILE B N 1
ATOM 1810 C CA . ILE B 1 42 ? 7.336 -12.211 8.703 1 98.25 42 ILE B CA 1
ATOM 1811 C C . ILE B 1 42 ? 7.375 -10.68 8.648 1 98.25 42 ILE B C 1
ATOM 1813 O O . ILE B 1 42 ? 6.395 -10.016 8.977 1 98.25 42 ILE B O 1
ATOM 1817 N N . THR B 1 43 ? 8.508 -10.156 8.312 1 98.5 43 THR B N 1
ATOM 1818 C CA . THR B 1 43 ? 8.703 -8.742 8.023 1 98.5 43 THR B CA 1
ATOM 1819 C C . THR B 1 43 ? 8.922 -8.523 6.527 1 98.5 43 THR B C 1
ATOM 1821 O O . THR B 1 43 ? 9.75 -9.203 5.91 1 98.5 43 THR B O 1
ATOM 1824 N N . ALA B 1 44 ? 8.141 -7.605 5.953 1 98.75 44 ALA B N 1
ATOM 1825 C CA . ALA B 1 44 ? 8.25 -7.309 4.527 1 98.75 44 ALA B CA 1
ATOM 1826 C C . ALA B 1 44 ? 9.523 -6.535 4.223 1 98.75 44 ALA B C 1
ATOM 1828 O O . ALA B 1 44 ? 10.273 -6.168 5.133 1 98.75 44 ALA B O 1
ATOM 1829 N N . SER B 1 45 ? 9.844 -6.328 3.029 1 98.62 45 SER B N 1
ATOM 1830 C CA . SER B 1 45 ? 11.164 -5.973 2.523 1 98.62 45 SER B CA 1
ATOM 1831 C C . SER B 1 45 ? 11.602 -4.598 3.027 1 98.62 45 SER B C 1
ATOM 1833 O O . SER B 1 45 ? 12.789 -4.363 3.26 1 98.62 45 SER B O 1
ATOM 1835 N N . ASN B 1 46 ? 10.664 -3.674 3.23 1 98.19 46 ASN B N 1
ATOM 1836 C CA . ASN B 1 46 ? 11.023 -2.322 3.643 1 98.19 46 ASN B CA 1
ATOM 1837 C C . ASN B 1 46 ? 10.789 -2.107 5.133 1 98.19 46 ASN B C 1
ATOM 1839 O O . ASN B 1 46 ? 10.914 -0.986 5.629 1 98.19 46 ASN B O 1
ATOM 1843 N N . GLY B 1 47 ? 10.367 -3.164 5.801 1 97.62 47 GLY B N 1
ATOM 1844 C CA . GLY B 1 47 ? 10.203 -3.125 7.246 1 97.62 47 GLY B CA 1
ATOM 1845 C C . GLY B 1 47 ? 8.953 -2.391 7.684 1 97.62 47 GLY B C 1
ATOM 1846 O O . GLY B 1 47 ? 8.766 -2.127 8.875 1 97.62 47 GLY B O 1
ATOM 1847 N N . VAL B 1 48 ? 8.094 -2.07 6.801 1 98.31 48 VAL B N 1
ATOM 1848 C CA . VAL B 1 48 ? 6.898 -1.288 7.098 1 98.31 48 VAL B CA 1
ATOM 1849 C C . VAL B 1 48 ? 5.77 -2.217 7.543 1 98.31 48 VAL B C 1
ATOM 1851 O O . VAL B 1 48 ? 4.969 -1.857 8.406 1 98.31 48 VAL B O 1
ATOM 1854 N N . VAL B 1 49 ? 5.727 -3.395 6.992 1 98.5 49 VAL B N 1
ATOM 1855 C CA . VAL B 1 49 ? 4.609 -4.309 7.215 1 98.5 49 VAL B CA 1
ATOM 1856 C C . VAL B 1 49 ? 5.113 -5.586 7.883 1 98.5 49 VAL B C 1
ATOM 1858 O O . VAL B 1 49 ? 6.125 -6.156 7.465 1 98.5 49 VAL B O 1
ATOM 1861 N N . GLU B 1 50 ? 4.465 -5.926 8.883 1 98.12 50 GLU B N 1
ATOM 1862 C CA . GLU B 1 50 ? 4.625 -7.238 9.508 1 98.12 50 GLU B CA 1
ATOM 1863 C C . GLU B 1 50 ? 3.348 -8.062 9.383 1 98.12 50 GLU B C 1
ATOM 1865 O O . GLU B 1 50 ? 2.244 -7.543 9.555 1 98.12 50 GLU B O 1
ATOM 1870 N N . VAL B 1 51 ? 3.514 -9.305 9.039 1 98.5 51 VAL B N 1
ATOM 1871 C CA . VAL B 1 51 ? 2.385 -10.234 9.016 1 98.5 51 VAL B CA 1
ATOM 1872 C C . VAL B 1 51 ? 2.494 -11.211 10.18 1 98.5 51 VAL B C 1
ATOM 1874 O O . VAL B 1 51 ? 3.467 -11.969 10.273 1 98.5 51 VAL B O 1
ATOM 1877 N N . ASN B 1 52 ? 1.444 -11.258 11.016 1 97.31 52 ASN B N 1
ATOM 1878 C CA . ASN B 1 52 ? 1.522 -12.047 12.234 1 97.31 52 ASN B CA 1
ATOM 1879 C C . ASN B 1 52 ? 0.38 -13.055 12.32 1 97.31 52 ASN B C 1
ATOM 1881 O O . ASN B 1 52 ? 0.29 -13.82 13.289 1 97.31 52 ASN B O 1
ATOM 1885 N N . ASN B 1 53 ? -0.504 -13.031 11.422 1 97.56 53 ASN B N 1
ATOM 1886 C CA . ASN B 1 53 ? -1.618 -13.969 11.375 1 97.56 53 ASN B CA 1
ATOM 1887 C C . ASN B 1 53 ? -1.382 -15.07 10.344 1 97.56 53 ASN B C 1
ATOM 1889 O O . ASN B 1 53 ? -2.199 -15.266 9.445 1 97.56 53 ASN B O 1
ATOM 1893 N N . ILE B 1 54 ? -0.296 -15.82 10.539 1 98.81 54 ILE B N 1
ATOM 1894 C CA . ILE B 1 54 ? 0.135 -16.828 9.578 1 98.81 54 ILE B CA 1
ATOM 1895 C C . ILE B 1 54 ? -0.258 -18.219 10.078 1 98.81 54 ILE B C 1
ATOM 1897 O O . ILE B 1 54 ? -0.014 -18.562 11.242 1 98.81 54 ILE B O 1
ATOM 1901 N N . VAL B 1 55 ? -0.886 -18.984 9.258 1 98.75 55 VAL B N 1
ATOM 1902 C CA . VAL B 1 55 ? -1.149 -20.375 9.57 1 98.75 55 VAL B CA 1
ATOM 1903 C C . VAL B 1 55 ? -0.067 -21.266 8.945 1 98.75 55 VAL B C 1
ATOM 1905 O O . VAL B 1 55 ? 0.418 -20.984 7.852 1 98.75 55 VAL B O 1
ATOM 1908 N N . ASN B 1 56 ? 0.253 -22.391 9.547 1 98.75 56 ASN B N 1
ATOM 1909 C CA . ASN B 1 56 ? 1.344 -23.234 9.086 1 98.75 56 ASN B CA 1
ATOM 1910 C C . ASN B 1 56 ? 0.822 -24.562 8.523 1 98.75 56 ASN B C 1
ATOM 1912 O O . ASN B 1 56 ? 1.557 -25.281 7.852 1 98.75 56 ASN B O 1
ATOM 1916 N N . THR B 1 57 ? -0.441 -24.859 8.805 1 98.56 57 THR B N 1
ATOM 1917 C CA . THR B 1 57 ? -1.079 -26.078 8.32 1 98.56 57 THR B CA 1
ATOM 1918 C C . THR B 1 57 ? -2.393 -25.75 7.613 1 98.56 57 THR B C 1
ATOM 1920 O O . THR B 1 57 ? -3.234 -25.031 8.156 1 98.56 57 THR B O 1
ATOM 1923 N N . ILE B 1 58 ? -2.473 -26.234 6.422 1 98.44 58 ILE B N 1
ATOM 1924 C CA . ILE B 1 58 ? -3.67 -25.969 5.633 1 98.44 58 ILE B CA 1
ATOM 1925 C C . ILE B 1 58 ? -4.074 -27.219 4.855 1 98.44 58 ILE B C 1
ATOM 1927 O O . ILE B 1 58 ? -3.268 -28.125 4.68 1 98.44 58 ILE B O 1
ATOM 1931 N N . ASN B 1 59 ? -5.32 -27.25 4.527 1 98.69 59 ASN B N 1
ATOM 1932 C CA . ASN B 1 59 ? -5.832 -28.156 3.506 1 98.69 59 ASN B CA 1
ATOM 1933 C C . ASN B 1 59 ? -6.016 -27.453 2.168 1 98.69 59 ASN B C 1
ATOM 1935 O O . ASN B 1 59 ? -6.965 -26.688 1.992 1 98.69 59 ASN B O 1
ATOM 1939 N N . LEU B 1 60 ? -5.215 -27.781 1.22 1 98.75 60 LEU B N 1
ATOM 1940 C CA . LEU B 1 60 ? -5.137 -27.047 -0.043 1 98.75 60 LEU B CA 1
ATOM 1941 C C . LEU B 1 60 ? -6.465 -27.125 -0.794 1 98.75 60 LEU B C 1
ATOM 1943 O O . LEU B 1 60 ? -6.824 -26.203 -1.522 1 98.75 60 LEU B O 1
ATOM 1947 N N . SER B 1 61 ? -7.188 -28.188 -0.574 1 98.5 61 SER B N 1
ATOM 1948 C CA . SER B 1 61 ? -8.414 -28.406 -1.327 1 98.5 61 SER B CA 1
ATOM 1949 C C . SER B 1 61 ? -9.5 -27.406 -0.933 1 98.5 61 SER B C 1
ATOM 1951 O O . SER B 1 61 ? -10.516 -27.297 -1.616 1 98.5 61 SER B O 1
ATOM 1953 N N . GLU B 1 62 ? -9.297 -26.656 0.14 1 98.5 62 GLU B N 1
ATOM 1954 C CA . GLU B 1 62 ? -10.273 -25.688 0.627 1 98.5 62 GLU B CA 1
ATOM 1955 C C . GLU B 1 62 ? -10.148 -24.359 -0.107 1 98.5 62 GLU B C 1
ATOM 1957 O O . GLU B 1 62 ? -11.031 -23.5 -0.005 1 98.5 62 GLU B O 1
ATOM 1962 N N . PHE B 1 63 ? -9.117 -24.203 -0.863 1 98.94 63 PHE B N 1
ATOM 1963 C CA . PHE B 1 63 ? -8.828 -22.906 -1.447 1 98.94 63 PHE B CA 1
ATOM 1964 C C . PHE B 1 63 ? -9.141 -22.891 -2.939 1 98.94 63 PHE B C 1
ATOM 1966 O O . PHE B 1 63 ? -8.938 -23.906 -3.623 1 98.94 63 PHE B O 1
ATOM 1973 N N . ASP B 1 64 ? -9.555 -21.703 -3.383 1 98.88 64 ASP B N 1
ATOM 1974 C CA . ASP B 1 64 ? -9.969 -21.531 -4.773 1 98.88 64 ASP B CA 1
ATOM 1975 C C . ASP B 1 64 ? -8.867 -20.844 -5.586 1 98.88 64 ASP B C 1
ATOM 1977 O O . ASP B 1 64 ? -8.898 -20.875 -6.82 1 98.88 64 ASP B O 1
ATOM 1981 N N . ALA B 1 65 ? -7.945 -20.234 -4.902 1 98.94 65 ALA B N 1
ATOM 1982 C CA . ALA B 1 65 ? -6.883 -19.469 -5.547 1 98.94 65 ALA B CA 1
ATOM 1983 C C . ALA B 1 65 ? -5.695 -19.281 -4.609 1 98.94 65 ALA B C 1
ATOM 1985 O O . ALA B 1 65 ? -5.801 -19.516 -3.406 1 98.94 65 ALA B O 1
ATOM 1986 N N . VAL B 1 66 ? -4.574 -18.875 -5.207 1 99 66 VAL B N 1
ATOM 1987 C CA . VAL B 1 66 ? -3.385 -18.516 -4.445 1 99 66 VAL B CA 1
ATOM 1988 C C . VAL B 1 66 ? -2.857 -17.156 -4.922 1 99 66 VAL B C 1
ATOM 1990 O O . VAL B 1 66 ? -2.881 -16.875 -6.117 1 99 66 VAL B O 1
ATOM 1993 N N . TYR B 1 67 ? -2.559 -16.312 -4.004 1 99 67 TYR B N 1
ATOM 1994 C CA . TYR B 1 67 ? -1.897 -15.039 -4.273 1 99 67 TYR B CA 1
ATOM 1995 C C . TYR B 1 67 ? -0.481 -15.031 -3.709 1 99 67 TYR B C 1
ATOM 1997 O O . TYR B 1 67 ? -0.26 -15.43 -2.562 1 99 67 TYR B O 1
ATOM 2005 N N . ILE B 1 68 ? 0.51 -14.555 -4.508 1 99 68 ILE B N 1
ATOM 2006 C CA . ILE B 1 68 ? 1.91 -14.508 -4.102 1 99 68 ILE B CA 1
ATOM 2007 C C . ILE B 1 68 ? 2.471 -13.109 -4.348 1 99 68 ILE B C 1
ATOM 2009 O O . ILE B 1 68 ? 2.717 -12.727 -5.492 1 99 68 ILE B O 1
ATOM 2013 N N . PRO B 1 69 ? 2.678 -12.336 -3.305 1 98.94 69 PRO B N 1
ATOM 2014 C CA . PRO B 1 69 ? 3.359 -11.055 -3.477 1 98.94 69 PRO B CA 1
ATOM 2015 C C . PRO B 1 69 ? 4.809 -11.211 -3.93 1 98.94 69 PRO B C 1
ATOM 2017 O O . PRO B 1 69 ? 5.391 -12.289 -3.785 1 98.94 69 PRO B O 1
ATOM 2020 N N . GLY B 1 70 ? 5.375 -10.188 -4.496 1 98.75 70 GLY B N 1
ATOM 2021 C CA . GLY B 1 70 ? 6.773 -10.188 -4.902 1 98.75 70 GLY B CA 1
ATOM 2022 C C . GLY B 1 70 ? 7.699 -9.594 -3.861 1 98.75 70 GLY B C 1
ATOM 2023 O O . GLY B 1 70 ? 7.492 -9.781 -2.66 1 98.75 70 GLY B O 1
ATOM 2024 N N . GLY B 1 71 ? 8.727 -8.938 -4.375 1 98.25 71 GLY B N 1
ATOM 2025 C CA . GLY B 1 71 ? 9.781 -8.367 -3.549 1 98.25 71 GLY B CA 1
ATOM 2026 C C . GLY B 1 71 ? 11.078 -9.141 -3.627 1 98.25 71 GLY B C 1
ATOM 2027 O O . GLY B 1 71 ? 11.133 -10.211 -4.23 1 98.25 71 GLY B O 1
ATOM 2028 N N . ILE B 1 72 ? 12.117 -8.555 -3.004 1 97.94 72 ILE B N 1
ATOM 2029 C CA . ILE B 1 72 ? 13.43 -9.188 -3.037 1 97.94 72 ILE B CA 1
ATOM 2030 C C . ILE B 1 72 ? 13.359 -10.562 -2.377 1 97.94 72 ILE B C 1
ATOM 2032 O O . ILE B 1 72 ? 14.18 -11.445 -2.666 1 97.94 72 ILE B O 1
ATOM 2036 N N . GLY B 1 73 ? 12.398 -10.766 -1.551 1 98.62 73 GLY B N 1
ATOM 2037 C CA . GLY B 1 73 ? 12.18 -12.055 -0.914 1 98.62 73 GLY B CA 1
ATOM 2038 C C . GLY B 1 73 ? 11.836 -13.156 -1.899 1 98.62 73 GLY B C 1
ATOM 2039 O O . GLY B 1 73 ? 12.055 -14.336 -1.616 1 98.62 73 GLY B O 1
ATOM 2040 N N . ALA B 1 74 ? 11.242 -12.797 -3.037 1 98.62 74 ALA B N 1
ATOM 2041 C CA . ALA B 1 74 ? 10.914 -13.797 -4.051 1 98.62 74 ALA B CA 1
ATOM 2042 C C . ALA B 1 74 ? 12.164 -14.547 -4.496 1 98.62 74 ALA B C 1
ATOM 2044 O O . ALA B 1 74 ? 12.156 -15.781 -4.59 1 98.62 74 ALA B O 1
ATOM 2045 N N . THR B 1 75 ? 13.25 -13.797 -4.691 1 97.69 75 THR B N 1
ATOM 2046 C CA . THR B 1 75 ? 14.484 -14.398 -5.164 1 97.69 75 THR B CA 1
ATOM 2047 C C . THR B 1 75 ? 15.297 -14.953 -3.996 1 97.69 75 THR B C 1
ATOM 2049 O O . THR B 1 75 ? 15.945 -15.992 -4.121 1 97.69 75 THR B O 1
ATOM 2052 N N . LYS B 1 76 ? 15.18 -14.32 -2.854 1 98.06 76 LYS B N 1
ATOM 2053 C CA . LYS B 1 76 ? 16.016 -14.68 -1.708 1 98.06 76 LYS B CA 1
ATOM 2054 C C . LYS B 1 76 ? 15.43 -15.867 -0.952 1 98.06 76 LYS B C 1
ATOM 2056 O O . LYS B 1 76 ? 16.172 -16.672 -0.385 1 98.06 76 LYS B O 1
ATOM 2061 N N . HIS B 1 77 ? 14.109 -15.922 -0.933 1 98.62 77 HIS B N 1
ATOM 2062 C CA . HIS B 1 77 ? 13.484 -16.906 -0.046 1 98.62 77 HIS B CA 1
ATOM 2063 C C . HIS B 1 77 ? 12.562 -17.828 -0.819 1 98.62 77 HIS B C 1
ATOM 2065 O O . HIS B 1 77 ? 12.758 -19.047 -0.812 1 98.62 77 HIS B O 1
ATOM 2071 N N . LEU B 1 78 ? 11.633 -17.344 -1.52 1 98.75 78 LEU B N 1
ATOM 2072 C CA . LEU B 1 78 ? 10.664 -18.188 -2.217 1 98.75 78 LEU B CA 1
ATOM 2073 C C . LEU B 1 78 ? 11.359 -19.109 -3.209 1 98.75 78 LEU B C 1
ATOM 2075 O O . LEU B 1 78 ? 11.055 -20.312 -3.27 1 98.75 78 LEU B O 1
ATOM 2079 N N . ASP B 1 79 ? 12.297 -18.562 -3.947 1 98.56 79 ASP B N 1
ATOM 2080 C CA . ASP B 1 79 ? 13.031 -19.266 -5 1 98.56 79 ASP B CA 1
ATOM 2081 C C . ASP B 1 79 ? 13.703 -20.516 -4.457 1 98.56 79 ASP B C 1
ATOM 2083 O O . ASP B 1 79 ? 13.953 -21.469 -5.207 1 98.56 79 ASP B O 1
ATOM 2087 N N . LYS B 1 80 ? 13.953 -20.547 -3.178 1 98.38 80 LYS B N 1
ATOM 2088 C CA . LYS B 1 80 ? 14.703 -21.641 -2.562 1 98.38 80 LYS B CA 1
ATOM 2089 C C . LYS B 1 80 ? 13.805 -22.484 -1.669 1 98.38 80 LYS B C 1
ATOM 2091 O O . LYS B 1 80 ? 14.281 -23.391 -0.991 1 98.38 80 LYS B O 1
ATOM 2096 N N . ASP B 1 81 ? 12.555 -22.188 -1.628 1 98.81 81 ASP B N 1
ATOM 2097 C CA . ASP B 1 81 ? 11.641 -22.859 -0.714 1 98.81 81 ASP B CA 1
ATOM 2098 C C . ASP B 1 81 ? 10.789 -23.891 -1.449 1 98.81 81 ASP B C 1
ATOM 2100 O O . ASP B 1 81 ? 9.68 -23.594 -1.895 1 98.81 81 ASP B O 1
ATOM 2104 N N . GLU B 1 82 ? 11.258 -25.109 -1.454 1 98.62 82 GLU B N 1
ATOM 2105 C CA . GLU B 1 82 ? 10.609 -26.172 -2.213 1 98.62 82 GLU B CA 1
ATOM 2106 C C . GLU B 1 82 ? 9.188 -26.422 -1.705 1 98.62 82 GLU B C 1
ATOM 2108 O O . GLU B 1 82 ? 8.289 -26.734 -2.486 1 98.62 82 GLU B O 1
ATOM 2113 N N . LYS B 1 83 ? 8.984 -26.281 -0.433 1 98.75 83 LYS B N 1
ATOM 2114 C CA . LYS B 1 83 ? 7.668 -26.531 0.143 1 98.75 83 LYS B CA 1
ATOM 2115 C C . LYS B 1 83 ? 6.656 -25.484 -0.318 1 98.75 83 LYS B C 1
ATOM 2117 O O . LYS B 1 83 ? 5.531 -25.828 -0.699 1 98.75 83 LYS B O 1
ATOM 2122 N N . LEU B 1 84 ? 7.02 -24.219 -0.3 1 98.94 84 LEU B N 1
ATOM 2123 C CA . LEU B 1 84 ? 6.121 -23.172 -0.782 1 98.94 84 LEU B CA 1
ATOM 2124 C C . LEU B 1 84 ? 5.863 -23.328 -2.277 1 98.94 84 LEU B C 1
ATOM 2126 O O . LEU B 1 84 ? 4.73 -23.156 -2.736 1 98.94 84 LEU B O 1
ATOM 2130 N N . LEU B 1 85 ? 6.93 -23.656 -3.021 1 98.94 85 LEU B N 1
ATOM 2131 C CA . LEU B 1 85 ? 6.785 -23.812 -4.465 1 98.94 85 LEU B CA 1
ATOM 2132 C C . LEU B 1 85 ? 5.852 -24.969 -4.793 1 98.94 85 LEU B C 1
ATOM 2134 O O . LEU B 1 85 ? 5.035 -24.875 -5.711 1 98.94 85 LEU B O 1
ATOM 2138 N N . LYS B 1 86 ? 6 -26.047 -4.039 1 98.81 86 LYS B N 1
ATOM 2139 C CA . LYS B 1 86 ? 5.094 -27.188 -4.219 1 98.81 86 LYS B CA 1
ATOM 2140 C C . LYS B 1 86 ? 3.654 -26.797 -3.908 1 98.81 86 LYS B C 1
ATOM 2142 O O . LYS B 1 86 ? 2.727 -27.203 -4.609 1 98.81 86 LYS B O 1
ATOM 2147 N N . THR B 1 87 ? 3.477 -26.031 -2.832 1 98.94 87 THR B N 1
ATOM 2148 C CA . THR B 1 87 ? 2.158 -25.531 -2.455 1 98.94 87 THR B CA 1
ATOM 2149 C C . THR B 1 87 ? 1.547 -24.703 -3.584 1 98.94 87 THR B C 1
ATOM 2151 O O . THR B 1 87 ? 0.39 -24.906 -3.955 1 98.94 87 THR B O 1
ATOM 2154 N N . ILE B 1 88 ? 2.295 -23.797 -4.133 1 98.94 88 ILE B N 1
ATOM 2155 C CA . ILE B 1 88 ? 1.844 -22.938 -5.219 1 98.94 88 ILE B CA 1
ATOM 2156 C C . ILE B 1 88 ? 1.514 -23.781 -6.449 1 98.94 88 ILE B C 1
ATOM 2158 O O . ILE B 1 88 ? 0.491 -23.562 -7.102 1 98.94 88 ILE B O 1
ATOM 2162 N N . ASN B 1 89 ? 2.344 -24.781 -6.734 1 98.88 89 ASN B N 1
ATOM 2163 C CA . ASN B 1 89 ? 2.172 -25.609 -7.918 1 98.88 89 ASN B CA 1
ATOM 2164 C C . ASN B 1 89 ? 0.869 -26.406 -7.859 1 98.88 89 ASN B C 1
ATOM 2166 O O . ASN B 1 89 ? 0.313 -26.781 -8.898 1 98.88 89 ASN B O 1
ATOM 2170 N N . TYR B 1 90 ? 0.435 -26.703 -6.684 1 98.88 90 TYR B N 1
ATOM 2171 C CA . TYR B 1 90 ? -0.854 -27.359 -6.516 1 98.88 90 TYR B CA 1
ATOM 2172 C C . TYR B 1 90 ? -1.949 -26.625 -7.273 1 98.88 90 TYR B C 1
ATOM 2174 O O . TYR B 1 90 ? -2.781 -27.25 -7.941 1 98.88 90 TYR B O 1
ATOM 2182 N N . PHE B 1 91 ? -1.967 -25.344 -7.215 1 98.94 91 PHE B N 1
ATOM 2183 C CA . PHE B 1 91 ? -3.023 -24.562 -7.832 1 98.94 91 PHE B CA 1
ATOM 2184 C C . PHE B 1 91 ? -2.906 -24.594 -9.352 1 98.94 91 PHE B C 1
ATOM 2186 O O . PHE B 1 91 ? -3.918 -24.641 -10.055 1 98.94 91 PHE B O 1
ATOM 2193 N N . LYS B 1 92 ? -1.666 -24.594 -9.789 1 98.44 92 LYS B N 1
ATOM 2194 C CA . LYS B 1 92 ? -1.436 -24.688 -11.227 1 98.44 92 LYS B CA 1
ATOM 2195 C C . LYS B 1 92 ? -1.895 -26.031 -11.773 1 98.44 92 LYS B C 1
ATOM 2197 O O . LYS B 1 92 ? -2.643 -26.094 -12.75 1 98.44 92 LYS B O 1
ATOM 2202 N N . VAL B 1 93 ? -1.555 -27.109 -11.156 1 97.94 93 VAL B N 1
ATOM 2203 C CA . VAL B 1 93 ? -1.797 -28.469 -11.648 1 97.94 93 VAL B CA 1
ATOM 2204 C C . VAL B 1 93 ? -3.285 -28.797 -11.555 1 97.94 93 VAL B C 1
ATOM 2206 O O . VAL B 1 93 ? -3.814 -29.562 -12.359 1 97.94 93 VAL B O 1
ATOM 2209 N N . ASN B 1 94 ? -3.973 -28.188 -10.625 1 98.56 94 ASN B N 1
ATOM 2210 C CA . ASN B 1 94 ? -5.395 -28.453 -10.438 1 98.56 94 ASN B CA 1
ATOM 2211 C C . ASN B 1 94 ? -6.258 -27.422 -11.148 1 98.56 94 ASN B C 1
ATOM 2213 O O . ASN B 1 94 ? -7.457 -27.312 -10.883 1 98.56 94 ASN B O 1
ATOM 2217 N N . ASN B 1 95 ? -5.66 -26.609 -11.945 1 98.31 95 ASN B N 1
ATOM 2218 C CA . ASN B 1 95 ? -6.348 -25.609 -12.758 1 98.31 95 ASN B CA 1
ATOM 2219 C C . ASN B 1 95 ? -7.133 -24.625 -11.898 1 98.31 95 ASN B C 1
ATOM 2221 O O . ASN B 1 95 ? -8.312 -24.359 -12.164 1 98.31 95 ASN B O 1
ATOM 2225 N N . LEU B 1 96 ? -6.531 -24.172 -10.789 1 98.81 96 LEU B N 1
ATOM 2226 C CA . LEU B 1 96 ? -7.074 -23.141 -9.914 1 98.81 96 LEU B CA 1
ATOM 2227 C C . LEU B 1 96 ? -6.402 -21.797 -10.172 1 98.81 96 LEU B C 1
ATOM 2229 O O . LEU B 1 96 ? -5.383 -21.734 -10.867 1 98.81 96 LEU B O 1
ATOM 2233 N N . TYR B 1 97 ? -7 -20.703 -9.719 1 98.94 97 TYR B N 1
ATOM 2234 C CA . TYR B 1 97 ? -6.48 -19.375 -9.977 1 98.94 97 TYR B CA 1
ATOM 2235 C C . TYR B 1 9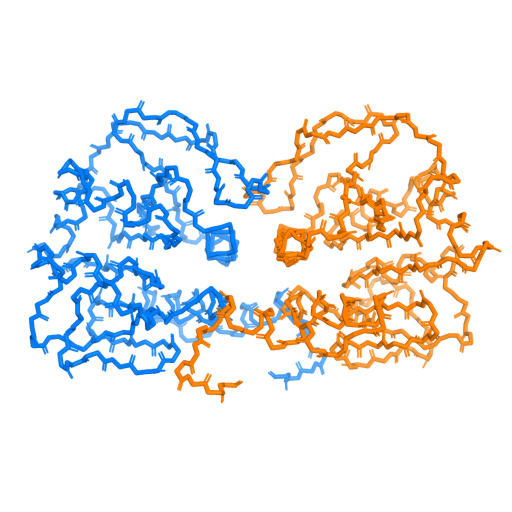7 ? -5.16 -19.156 -9.25 1 98.94 97 TYR B C 1
ATOM 2237 O O . TYR B 1 97 ? -4.996 -19.578 -8.102 1 98.94 97 TYR B O 1
ATOM 2245 N N . LEU B 1 98 ? -4.25 -18.562 -9.984 1 98.94 98 LEU B N 1
ATOM 2246 C CA . LEU B 1 98 ? -2.932 -18.203 -9.484 1 98.94 98 LEU B CA 1
ATOM 2247 C C . LEU B 1 98 ? -2.639 -16.734 -9.758 1 98.94 98 LEU B C 1
ATOM 2249 O O . LEU B 1 98 ? -2.637 -16.297 -10.914 1 98.94 98 LEU B O 1
ATOM 2253 N N . PHE B 1 99 ? -2.455 -15.914 -8.695 1 99 99 PHE B N 1
ATOM 2254 C CA . PHE B 1 99 ? -2.154 -14.484 -8.758 1 99 99 PHE B CA 1
ATOM 2255 C C . PHE B 1 99 ? -0.726 -14.211 -8.297 1 99 99 PHE B C 1
ATOM 2257 O O . PHE B 1 99 ? -0.343 -14.578 -7.184 1 99 99 PHE B O 1
ATOM 2264 N N . ALA B 1 100 ? 0.107 -13.68 -9.141 1 98.94 100 ALA B N 1
ATOM 2265 C CA . ALA B 1 100 ? 1.496 -13.383 -8.797 1 98.94 100 ALA B CA 1
ATOM 2266 C C . ALA B 1 100 ? 1.918 -12.023 -9.352 1 98.94 100 ALA B C 1
ATOM 2268 O O . ALA B 1 100 ? 1.447 -11.609 -10.414 1 98.94 100 ALA B O 1
ATOM 2269 N N . ILE B 1 101 ? 2.797 -11.344 -8.68 1 98.94 101 ILE B N 1
ATOM 2270 C CA . ILE B 1 101 ? 3.154 -9.984 -9.078 1 98.94 101 ILE B CA 1
ATOM 2271 C C . ILE B 1 101 ? 4.66 -9.781 -8.914 1 98.94 101 ILE B C 1
ATOM 2273 O O . ILE B 1 101 ? 5.281 -10.383 -8.039 1 98.94 101 ILE B O 1
ATOM 2277 N N . CYS B 1 102 ? 5.246 -8.867 -9.789 1 98.38 102 CYS B N 1
ATOM 2278 C CA . CYS B 1 102 ? 6.629 -8.414 -9.688 1 98.38 102 CYS B CA 1
ATOM 2279 C C . CYS B 1 102 ? 7.602 -9.555 -9.977 1 98.38 102 CYS B C 1
ATOM 2281 O O . CYS B 1 102 ? 7.531 -10.18 -11.031 1 98.38 102 CYS B O 1
ATOM 2283 N N . ASP B 1 103 ? 8.477 -9.938 -9.047 1 98.31 103 ASP B N 1
ATOM 2284 C CA . ASP B 1 103 ? 9.523 -10.922 -9.312 1 98.31 103 ASP B CA 1
ATOM 2285 C C . ASP B 1 103 ? 8.984 -12.344 -9.141 1 98.31 103 ASP B C 1
ATOM 2287 O O . ASP B 1 103 ? 9.609 -13.305 -9.602 1 98.31 103 ASP B O 1
ATOM 2291 N N . THR B 1 104 ? 7.852 -12.516 -8.562 1 98.81 104 THR B N 1
ATOM 2292 C CA . THR B 1 104 ? 7.348 -13.852 -8.266 1 98.81 104 THR B CA 1
ATOM 2293 C C . THR B 1 104 ? 6.977 -14.586 -9.555 1 98.81 104 THR B C 1
ATOM 2295 O O . THR B 1 104 ? 7.273 -15.773 -9.703 1 98.81 104 THR B O 1
ATOM 2298 N N . PRO B 1 105 ? 6.371 -13.953 -10.586 1 98.88 105 PRO B N 1
ATOM 2299 C CA . PRO B 1 105 ? 6.133 -14.695 -11.82 1 98.88 105 PRO B CA 1
ATOM 2300 C C . PRO B 1 105 ? 7.418 -15.234 -12.445 1 98.88 105 PRO B C 1
ATOM 2302 O O . PRO B 1 105 ? 7.418 -16.312 -13.039 1 98.88 105 PRO B O 1
ATOM 2305 N N . ASN B 1 106 ? 8.539 -14.453 -12.375 1 98.31 106 ASN B N 1
ATOM 2306 C CA . ASN B 1 106 ? 9.82 -14.945 -12.883 1 98.31 106 ASN B CA 1
ATOM 2307 C C . ASN B 1 106 ? 10.281 -16.188 -12.125 1 98.31 106 ASN B C 1
ATOM 2309 O O . ASN B 1 106 ? 10.781 -17.141 -12.734 1 98.31 106 ASN B O 1
ATOM 2313 N N . VAL B 1 107 ? 10.102 -16.172 -10.812 1 98.81 107 VAL B N 1
ATOM 2314 C CA . VAL B 1 107 ? 10.477 -17.312 -9.984 1 98.81 107 VAL B CA 1
ATOM 2315 C C . VAL B 1 107 ? 9.633 -18.531 -10.367 1 98.81 107 VAL B C 1
ATOM 2317 O O . VAL B 1 107 ? 10.156 -19.641 -10.5 1 98.81 107 VAL B O 1
ATOM 2320 N N . LEU B 1 108 ? 8.312 -18.297 -10.555 1 98.88 108 LEU B N 1
ATOM 2321 C CA . LEU B 1 108 ? 7.418 -19.375 -10.922 1 98.88 108 LEU B CA 1
ATOM 2322 C C . LEU B 1 108 ? 7.773 -19.938 -12.297 1 98.88 108 LEU B C 1
ATOM 2324 O O . LEU B 1 108 ? 7.668 -21.141 -12.531 1 98.88 108 LEU B O 1
ATOM 2328 N N . PHE B 1 109 ? 8.211 -19.094 -13.188 1 98.75 109 PHE B N 1
ATOM 2329 C CA . PHE B 1 109 ? 8.664 -19.516 -14.508 1 98.75 109 PHE B CA 1
ATOM 2330 C C . PHE B 1 109 ? 9.922 -20.359 -14.391 1 98.75 109 PHE B C 1
ATOM 2332 O O . PHE B 1 109 ? 10.016 -21.438 -15 1 98.75 109 PHE B O 1
ATOM 2339 N N . LYS B 1 110 ? 10.859 -19.922 -13.617 1 98.31 110 LYS B N 1
ATOM 2340 C CA . LYS B 1 110 ? 12.117 -20.625 -13.398 1 98.31 110 LYS B CA 1
ATOM 2341 C C . LYS B 1 110 ? 11.859 -22.062 -12.938 1 98.31 110 LYS B C 1
ATOM 2343 O O . LYS B 1 110 ? 12.586 -22.984 -13.32 1 98.31 110 LYS B O 1
ATOM 2348 N N . HIS B 1 111 ? 10.82 -22.25 -12.18 1 98.56 111 HIS B N 1
ATOM 2349 C CA . HIS B 1 111 ? 10.555 -23.547 -11.57 1 98.56 111 HIS B CA 1
ATOM 2350 C C . HIS B 1 111 ? 9.523 -24.328 -12.375 1 98.56 111 HIS B C 1
ATOM 2352 O O . HIS B 1 111 ? 9.039 -25.375 -11.922 1 98.56 111 HIS B O 1
ATOM 2358 N N . GLY B 1 112 ? 9.102 -23.781 -13.461 1 98.31 112 GLY B N 1
ATOM 2359 C CA . GLY B 1 112 ? 8.266 -24.516 -14.391 1 98.31 112 GLY B CA 1
ATOM 2360 C C . GLY B 1 112 ? 6.789 -24.453 -14.031 1 98.31 112 GLY B C 1
ATOM 2361 O O . GLY B 1 112 ? 5.973 -25.156 -14.633 1 98.31 112 GLY B O 1
ATOM 2362 N N . ILE B 1 113 ? 6.449 -23.672 -13.023 1 98.75 113 ILE B N 1
ATOM 2363 C CA . ILE B 1 113 ? 5.047 -23.5 -12.656 1 98.75 113 ILE B CA 1
ATOM 2364 C C . ILE B 1 113 ? 4.328 -22.672 -13.711 1 98.75 113 ILE B C 1
ATOM 2366 O O . ILE B 1 113 ? 3.209 -23 -14.109 1 98.75 113 ILE B O 1
ATOM 2370 N N . ILE B 1 114 ? 4.957 -21.578 -14.117 1 98.62 114 ILE B N 1
ATOM 2371 C CA . ILE B 1 114 ? 4.562 -20.906 -15.352 1 98.62 114 ILE B CA 1
ATOM 2372 C C . ILE B 1 114 ? 5.344 -21.484 -16.531 1 98.62 114 ILE B C 1
ATOM 2374 O O . ILE B 1 114 ? 6.578 -21.531 -16.5 1 98.62 114 ILE B O 1
ATOM 2378 N N . THR B 1 115 ? 4.652 -21.891 -17.531 1 97.56 115 THR B N 1
ATOM 2379 C CA . THR B 1 115 ? 5.312 -22.594 -18.641 1 97.56 115 THR B CA 1
ATOM 2380 C C . THR B 1 115 ? 5.762 -21.609 -19.719 1 97.56 115 THR B C 1
ATOM 2382 O O . THR B 1 115 ? 5.34 -20.453 -19.719 1 97.56 115 THR B O 1
ATOM 2385 N N . LYS B 1 116 ? 6.59 -22.109 -20.625 1 96.19 116 LYS B N 1
ATOM 2386 C CA . LYS B 1 116 ? 7.188 -21.281 -21.672 1 96.19 116 LYS B CA 1
ATOM 2387 C C . LYS B 1 116 ? 6.125 -20.766 -22.641 1 96.19 116 LYS B C 1
ATOM 2389 O O . LYS B 1 116 ? 6.34 -19.766 -23.328 1 96.19 116 LYS B O 1
ATOM 2394 N N . ASP B 1 117 ? 4.992 -21.375 -22.703 1 96.56 117 ASP B N 1
ATOM 2395 C CA . ASP B 1 117 ? 3.955 -21 -23.656 1 96.56 117 ASP B CA 1
ATOM 2396 C C . ASP B 1 117 ? 2.979 -20 -23.047 1 96.56 117 ASP B C 1
ATOM 2398 O O . ASP B 1 117 ? 2.15 -19.422 -23.766 1 96.56 117 ASP B O 1
ATOM 2402 N N . GLU B 1 118 ? 3.086 -19.797 -21.781 1 97.69 118 GLU B N 1
ATOM 2403 C CA . GLU B 1 118 ? 2.15 -18.906 -21.109 1 97.69 118 GLU B CA 1
ATOM 2404 C C . GLU B 1 118 ? 2.648 -17.453 -21.141 1 97.69 118 GLU B C 1
ATOM 2406 O O . GLU B 1 118 ? 3.85 -17.203 -21.016 1 97.69 118 GLU B O 1
ATOM 2411 N N . ILE B 1 119 ? 1.695 -16.578 -21.359 1 98.44 119 ILE B N 1
ATOM 2412 C CA . ILE B 1 119 ? 1.992 -15.148 -21.281 1 98.44 119 ILE B CA 1
ATOM 2413 C C . ILE B 1 119 ? 1.794 -14.648 -19.859 1 98.44 119 ILE B C 1
ATOM 2415 O O . ILE B 1 119 ? 0.818 -15.016 -19.188 1 98.44 119 ILE B O 1
ATOM 2419 N N . TYR B 1 120 ? 2.705 -13.844 -19.359 1 98.62 120 TYR B N 1
ATOM 2420 C CA . TYR B 1 120 ? 2.621 -13.305 -18.016 1 98.62 120 TYR B CA 1
ATOM 2421 C C . TYR B 1 120 ? 3.377 -11.984 -17.906 1 98.62 120 TYR B C 1
ATOM 2423 O O . TYR B 1 120 ? 4.285 -11.719 -18.703 1 98.62 120 TYR B O 1
ATOM 2431 N N . SER B 1 121 ? 3.006 -11.109 -16.984 1 98.31 121 SER B N 1
ATOM 2432 C CA . SER B 1 121 ? 3.748 -9.906 -16.641 1 98.31 121 SER B CA 1
ATOM 2433 C C . SER B 1 121 ? 4.633 -10.133 -15.414 1 98.31 121 SER B C 1
ATOM 2435 O O . SER B 1 121 ? 4.27 -10.891 -14.516 1 98.31 121 SER B O 1
ATOM 2437 N N . SER B 1 122 ? 5.734 -9.508 -15.367 1 98.25 122 SER B N 1
ATOM 2438 C CA . SER B 1 122 ? 6.66 -9.562 -14.234 1 98.25 122 SER B CA 1
ATOM 2439 C C . SER B 1 122 ? 7.594 -8.359 -14.227 1 98.25 122 SER B C 1
ATOM 2441 O O . SER B 1 122 ? 7.668 -7.617 -15.211 1 98.25 122 SER B O 1
ATOM 2443 N N . PHE B 1 123 ? 8.164 -8.188 -13.102 1 97.81 123 PHE B N 1
ATOM 2444 C CA . PHE B 1 123 ? 9.195 -7.16 -13.016 1 97.81 123 PHE B CA 1
ATOM 2445 C C . PHE B 1 123 ? 10.344 -7.469 -13.961 1 97.81 123 PHE B C 1
ATOM 2447 O O . PHE B 1 123 ? 10.758 -8.625 -14.086 1 97.81 123 PHE B O 1
ATOM 2454 N N . PRO B 1 124 ? 10.875 -6.453 -14.656 1 95.81 124 PRO B N 1
ATOM 2455 C CA . PRO B 1 124 ? 12.008 -6.684 -15.555 1 95.81 124 PRO B CA 1
A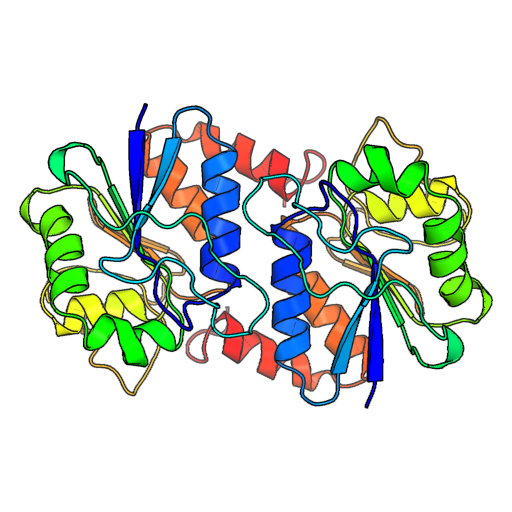TOM 2456 C C . PRO B 1 124 ? 13.328 -6.863 -14.805 1 95.81 124 PRO B C 1
ATOM 2458 O O . PRO B 1 12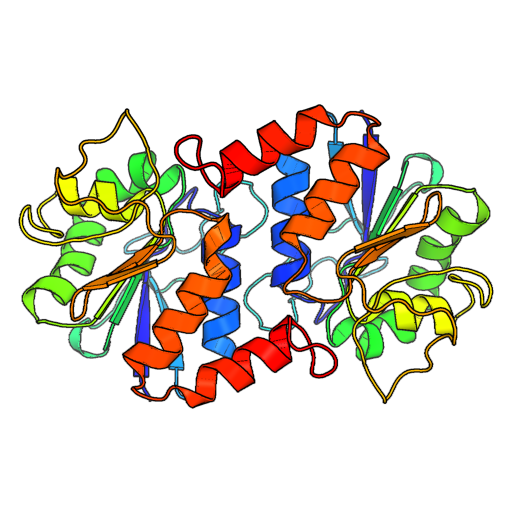4 ? 14.164 -5.953 -14.789 1 95.81 124 PRO B O 1
ATOM 2461 N N . ASN B 1 125 ? 13.555 -8.008 -14.258 1 93.94 125 ASN B N 1
ATOM 2462 C CA . ASN B 1 125 ? 14.742 -8.328 -13.477 1 93.94 125 ASN B CA 1
ATOM 2463 C C . ASN B 1 125 ? 15.766 -9.109 -14.297 1 93.94 125 ASN B C 1
ATOM 2465 O O . ASN B 1 125 ? 15.617 -10.32 -14.492 1 93.94 125 ASN B O 1
ATOM 2469 N N . PRO B 1 126 ? 16.812 -8.508 -14.664 1 89.75 126 PRO B N 1
ATOM 2470 C CA . PRO B 1 126 ? 17.781 -9.164 -15.539 1 89.75 126 PRO B CA 1
ATOM 2471 C C . PRO B 1 126 ? 18.516 -10.312 -14.852 1 89.75 126 PRO B C 1
ATOM 2473 O O . PRO B 1 126 ? 19.188 -11.109 -15.516 1 89.75 126 PRO B O 1
ATOM 2476 N N . ASN B 1 127 ? 18.438 -10.383 -13.57 1 90.94 127 ASN B N 1
ATOM 2477 C CA . ASN B 1 127 ? 19.14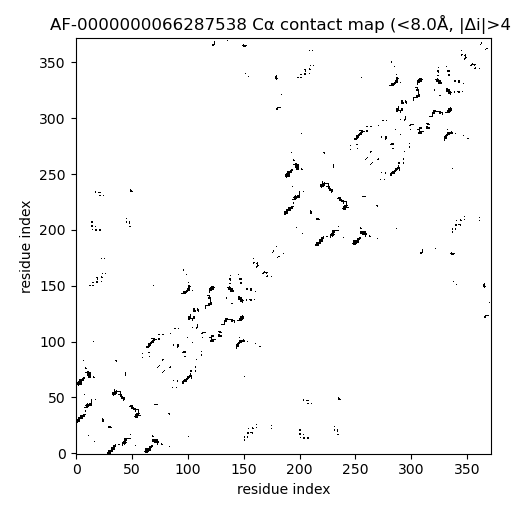1 -11.438 -12.844 1 90.94 127 ASN B CA 1
ATOM 2478 C C . ASN B 1 127 ? 18.328 -12.719 -12.781 1 90.94 127 ASN B C 1
ATOM 2480 O O . ASN B 1 127 ? 18.781 -13.727 -12.234 1 90.94 127 ASN B O 1
ATOM 2484 N N . LEU B 1 128 ? 17.141 -12.656 -13.328 1 93.31 128 LEU B N 1
ATOM 2485 C CA . LEU B 1 128 ? 16.266 -13.828 -13.344 1 93.31 128 LEU B CA 1
ATOM 2486 C C . LEU B 1 128 ? 16 -14.289 -14.773 1 93.31 128 LEU B C 1
ATOM 2488 O O . LEU B 1 128 ? 16 -13.477 -15.703 1 93.31 128 LEU B O 1
ATOM 2492 N N . VAL B 1 129 ? 15.805 -15.594 -14.867 1 94.31 129 VAL B N 1
ATOM 2493 C CA . VAL B 1 129 ? 15.383 -16.125 -16.156 1 94.31 129 VAL B CA 1
ATOM 2494 C C . VAL B 1 129 ? 13.945 -15.695 -16.453 1 94.31 129 VAL B C 1
ATOM 2496 O O . VAL B 1 129 ? 13.055 -15.875 -15.617 1 94.31 129 VAL B O 1
ATOM 2499 N N . MET B 1 130 ? 13.766 -15.156 -17.594 1 95.69 130 MET B N 1
ATOM 2500 C CA . MET B 1 130 ? 12.43 -14.719 -18 1 95.69 130 MET B CA 1
ATOM 2501 C C . MET B 1 130 ? 12.031 -15.344 -19.328 1 95.69 130 MET B C 1
ATOM 2503 O O . MET B 1 130 ? 12.891 -15.594 -20.188 1 95.69 130 MET B O 1
ATOM 2507 N N . SER B 1 131 ? 10.789 -15.508 -19.484 1 96.12 131 SER B N 1
ATOM 2508 C CA . SER B 1 131 ? 10.25 -16.109 -20.688 1 96.12 131 SER B CA 1
ATOM 2509 C C . SER B 1 131 ? 10.297 -15.141 -21.859 1 96.12 131 SER B C 1
ATOM 2511 O O . SER B 1 131 ? 10.172 -13.93 -21.672 1 96.12 131 SER B O 1
ATOM 2513 N N . GLU B 1 132 ? 10.383 -15.742 -23.078 1 95 132 GLU B N 1
ATOM 2514 C CA . GLU B 1 132 ? 10.242 -14.945 -24.297 1 95 132 GLU B CA 1
ATOM 2515 C C . GLU B 1 132 ? 8.828 -14.383 -24.422 1 95 132 GLU B C 1
ATOM 2517 O O . GLU B 1 132 ? 8.602 -13.398 -25.141 1 95 132 GLU B O 1
ATOM 2522 N N . ASN B 1 133 ? 7.895 -14.992 -23.672 1 96.38 133 ASN B N 1
ATOM 2523 C CA . ASN B 1 133 ? 6.496 -14.594 -23.75 1 96.38 133 ASN B CA 1
ATOM 2524 C C . ASN B 1 133 ? 6.113 -13.648 -22.625 1 96.38 133 ASN B C 1
ATOM 2526 O O . ASN B 1 133 ? 4.934 -13.375 -22.406 1 96.38 133 ASN B O 1
ATOM 2530 N N . ARG B 1 134 ? 7.086 -13.211 -21.906 1 97.12 134 ARG B N 1
ATOM 2531 C CA . ARG B 1 134 ? 6.82 -12.211 -20.875 1 97.12 134 ARG B CA 1
ATOM 2532 C C . ARG B 1 134 ? 6.211 -10.953 -21.484 1 97.12 134 ARG B C 1
ATOM 2534 O O . ARG B 1 134 ? 6.664 -10.477 -22.531 1 97.12 134 ARG B O 1
ATOM 2541 N N . SER B 1 135 ? 5.219 -10.414 -20.844 1 96.75 135 SER B N 1
ATOM 2542 C CA . SER B 1 135 ? 4.531 -9.203 -21.266 1 96.75 135 SER B CA 1
ATOM 2543 C C . SER B 1 135 ? 4.973 -8 -20.438 1 96.75 135 SER B C 1
ATOM 2545 O O . SER B 1 135 ? 5.25 -8.133 -19.25 1 96.75 135 SER B O 1
ATOM 2547 N N . THR B 1 136 ? 4.969 -6.828 -21.062 1 95.25 136 THR B N 1
ATOM 2548 C CA . THR B 1 136 ? 5.297 -5.602 -20.344 1 95.25 136 THR B CA 1
ATOM 2549 C C . THR B 1 136 ? 4.031 -4.914 -19.844 1 95.25 136 THR B C 1
ATOM 2551 O O . THR B 1 136 ? 4.098 -3.836 -19.25 1 95.25 136 THR B O 1
ATOM 2554 N N . ALA B 1 137 ? 2.916 -5.559 -20.062 1 97.12 137 ALA B N 1
ATOM 2555 C CA . ALA B 1 137 ? 1.661 -4.996 -19.562 1 97.12 137 ALA B CA 1
ATOM 2556 C C . ALA B 1 137 ? 1.675 -4.879 -18.047 1 97.12 137 ALA B C 1
ATOM 2558 O O . ALA B 1 137 ? 2.334 -5.664 -17.359 1 97.12 137 ALA B O 1
ATOM 2559 N N . LYS B 1 138 ? 0.971 -3.918 -17.547 1 97.56 138 LYS B N 1
ATOM 2560 C CA . LYS B 1 138 ? 0.855 -3.793 -16.094 1 97.56 138 LYS B CA 1
ATOM 2561 C C . LYS B 1 138 ? 0.255 -5.055 -15.484 1 97.56 138 LYS B C 1
ATOM 2563 O O . LYS B 1 138 ? 0.754 -5.562 -14.477 1 97.56 138 LYS B O 1
ATOM 2568 N N . VAL B 1 139 ? -0.848 -5.453 -16.109 1 98.69 139 VAL B N 1
ATOM 2569 C CA . VAL B 1 139 ? -1.532 -6.664 -15.664 1 98.69 139 VAL B CA 1
ATOM 2570 C C . VAL B 1 139 ? -1.802 -7.57 -16.859 1 98.69 139 VAL B C 1
ATOM 2572 O O . VAL B 1 139 ? -2.215 -7.098 -17.922 1 98.69 139 VAL B O 1
ATOM 2575 N N . THR B 1 140 ? -1.504 -8.844 -16.75 1 98.81 140 THR B N 1
ATOM 2576 C CA . THR B 1 140 ? -1.788 -9.852 -17.781 1 98.81 140 THR B CA 1
ATOM 2577 C C . THR B 1 140 ? -2.723 -10.922 -17.234 1 98.81 140 THR B C 1
ATOM 2579 O O . THR B 1 140 ? -2.492 -11.461 -16.141 1 98.81 140 THR B O 1
ATOM 2582 N N . VAL B 1 141 ? -3.812 -11.156 -17.953 1 98.75 141 VAL B N 1
ATOM 2583 C CA . VAL B 1 141 ? -4.727 -12.25 -17.641 1 98.75 141 VAL B CA 1
ATOM 2584 C C . VAL B 1 141 ? -4.574 -13.359 -18.688 1 98.75 141 VAL B C 1
ATOM 2586 O O . VAL B 1 141 ? -4.863 -13.156 -19.859 1 98.75 141 VAL B O 1
ATOM 2589 N N . ALA B 1 142 ? -4.055 -14.453 -18.25 1 98.25 142 ALA B N 1
ATOM 2590 C CA . ALA B 1 142 ? -3.926 -15.633 -19.094 1 98.25 142 ALA B CA 1
ATOM 2591 C C . ALA B 1 142 ? -4.648 -16.828 -18.484 1 98.25 142 ALA B C 1
ATOM 2593 O O . ALA B 1 142 ? -4.043 -17.641 -17.781 1 98.25 142 ALA B O 1
ATOM 2594 N N . ASN B 1 143 ? -5.961 -16.984 -18.859 1 96.62 143 ASN B N 1
ATOM 2595 C CA . ASN B 1 143 ? -6.816 -17.984 -18.234 1 96.62 143 ASN B CA 1
ATOM 2596 C C . ASN B 1 143 ? -6.898 -17.797 -16.734 1 96.62 143 ASN B C 1
ATOM 2598 O O . ASN B 1 143 ? -7.395 -16.766 -16.25 1 96.62 143 ASN B O 1
ATOM 2602 N N . LYS B 1 144 ? -6.367 -18.766 -15.961 1 98.5 144 LYS B N 1
ATOM 2603 C CA . LYS B 1 144 ? -6.488 -18.656 -14.508 1 98.5 144 LYS B CA 1
ATOM 2604 C C . LYS B 1 144 ? -5.184 -18.172 -13.883 1 98.5 144 LYS B C 1
ATOM 2606 O O . LYS B 1 144 ? -5.008 -18.25 -12.664 1 98.5 144 LYS B O 1
ATOM 2611 N N . LEU B 1 145 ? -4.293 -17.672 -14.742 1 98.88 145 LEU B N 1
ATOM 2612 C CA . LEU B 1 145 ? -3.061 -17.016 -14.328 1 98.88 145 LEU B CA 1
ATOM 2613 C C . LEU B 1 145 ? -3.176 -15.5 -14.492 1 98.88 145 LEU B C 1
ATOM 2615 O O . LEU B 1 145 ? -3.291 -15.008 -15.617 1 98.88 145 LEU B O 1
ATOM 2619 N N . ILE B 1 146 ? -3.213 -14.773 -13.375 1 98.94 146 ILE B N 1
ATOM 2620 C CA . ILE B 1 146 ? -3.215 -13.312 -13.406 1 98.94 146 ILE B CA 1
ATOM 2621 C C . ILE B 1 146 ? -1.927 -12.789 -12.773 1 98.94 146 ILE B C 1
ATOM 2623 O O . ILE B 1 146 ? -1.613 -13.102 -11.625 1 98.94 146 ILE B O 1
ATOM 2627 N N . THR B 1 147 ? -1.128 -12.086 -13.57 1 98.94 147 THR B N 1
ATOM 2628 C CA . THR B 1 147 ? 0.164 -11.586 -13.109 1 98.94 147 THR B CA 1
ATOM 2629 C C . THR B 1 147 ? 0.271 -10.078 -13.32 1 98.94 147 THR B C 1
ATOM 2631 O O . THR B 1 147 ? -0.459 -9.508 -14.133 1 98.94 147 THR B O 1
ATOM 2634 N N . ALA B 1 148 ? 1.081 -9.453 -12.539 1 98.88 148 ALA B N 1
ATOM 2635 C CA . ALA B 1 148 ? 1.315 -8.023 -12.688 1 98.88 148 ALA B CA 1
ATOM 2636 C C . ALA B 1 148 ? 2.809 -7.703 -12.672 1 98.88 148 ALA B C 1
ATOM 2638 O O . ALA B 1 148 ? 3.605 -8.469 -12.125 1 98.88 148 ALA B O 1
ATOM 2639 N N . ARG B 1 149 ? 3.121 -6.617 -13.18 1 98.12 149 ARG B N 1
ATOM 2640 C CA . ARG B 1 149 ? 4.5 -6.297 -13.539 1 98.12 149 ARG B CA 1
ATOM 2641 C C . ARG B 1 149 ? 5.301 -5.875 -12.312 1 98.12 149 ARG B C 1
ATOM 2643 O O . ARG B 1 149 ? 6.484 -6.199 -12.195 1 98.12 149 ARG B O 1
ATOM 2650 N N . SER B 1 150 ? 4.668 -5.078 -11.453 1 98.12 150 SER B N 1
ATOM 2651 C CA . SER B 1 150 ? 5.465 -4.422 -10.422 1 98.12 150 SER B CA 1
ATOM 2652 C C . SER B 1 150 ? 4.582 -3.883 -9.297 1 98.12 150 SER B C 1
ATOM 2654 O O . SER B 1 150 ? 3.355 -3.889 -9.414 1 98.12 150 SER B O 1
ATOM 2656 N N . ALA B 1 151 ? 5.246 -3.396 -8.242 1 98.5 151 ALA B N 1
ATOM 2657 C CA . ALA B 1 151 ? 4.559 -2.881 -7.062 1 98.5 151 ALA B CA 1
ATOM 2658 C C . ALA B 1 151 ? 3.652 -1.709 -7.426 1 98.5 151 ALA B C 1
ATOM 2660 O O . ALA B 1 151 ? 2.568 -1.554 -6.855 1 98.5 151 ALA B O 1
ATOM 2661 N N . GLY B 1 152 ? 4.078 -0.89 -8.336 1 97.88 152 GLY B N 1
ATOM 2662 C CA . GLY B 1 152 ? 3.295 0.268 -8.742 1 97.88 152 GLY B CA 1
ATOM 2663 C C . GLY B 1 152 ? 1.971 -0.101 -9.383 1 97.88 152 GLY B C 1
ATOM 2664 O O . GLY B 1 152 ? 1.08 0.742 -9.508 1 97.88 152 GLY B O 1
ATOM 2665 N N . CYS B 1 153 ? 1.754 -1.365 -9.68 1 97.62 153 CYS B N 1
ATOM 2666 C CA . CYS B 1 153 ? 0.561 -1.844 -10.375 1 97.62 153 CYS B CA 1
ATOM 2667 C C . CYS B 1 153 ? -0.362 -2.588 -9.414 1 97.62 153 CYS B C 1
ATOM 2669 O O . CYS B 1 153 ? -1.391 -3.125 -9.828 1 97.62 153 CYS B O 1
ATOM 2671 N N . ALA B 1 154 ? -0.051 -2.568 -8.18 1 98.81 154 ALA B N 1
ATOM 2672 C CA . ALA B 1 154 ? -0.667 -3.486 -7.227 1 98.81 154 ALA B CA 1
ATOM 2673 C C . ALA B 1 154 ? -2.17 -3.24 -7.121 1 98.81 154 ALA B C 1
ATOM 2675 O O . ALA B 1 154 ? -2.957 -4.188 -7.047 1 98.81 154 ALA B O 1
ATOM 2676 N N . LEU B 1 155 ? -2.611 -1.979 -7.102 1 98.75 155 LEU B N 1
ATOM 2677 C CA . LEU B 1 155 ? -4.039 -1.698 -6.969 1 98.75 155 LEU B CA 1
ATOM 2678 C C . LEU B 1 155 ? -4.793 -2.113 -8.227 1 98.75 155 LEU B C 1
ATOM 2680 O O . LEU B 1 155 ? -5.879 -2.688 -8.148 1 98.75 155 LEU B O 1
ATOM 2684 N N . GLU B 1 156 ? -4.242 -1.784 -9.367 1 98.38 156 GLU B N 1
ATOM 2685 C CA . GLU B 1 156 ? -4.844 -2.229 -10.617 1 98.38 156 GLU B CA 1
ATOM 2686 C C . GLU B 1 156 ? -4.895 -3.752 -10.695 1 98.38 156 GLU B C 1
ATOM 2688 O O . GLU B 1 156 ? -5.91 -4.324 -11.094 1 98.38 156 GLU B O 1
ATOM 2693 N N . PHE B 1 157 ? -3.801 -4.387 -10.32 1 98.94 157 PHE B N 1
ATOM 2694 C CA . PHE B 1 157 ? -3.689 -5.84 -10.266 1 98.94 157 PHE B CA 1
ATOM 2695 C C . PHE B 1 157 ? -4.805 -6.438 -9.414 1 98.94 157 PHE B C 1
ATOM 2697 O O . PHE B 1 157 ? -5.52 -7.336 -9.859 1 98.94 157 PHE B O 1
ATOM 2704 N N . ALA B 1 158 ? -4.984 -5.887 -8.219 1 98.94 158 ALA B N 1
ATOM 2705 C CA . ALA B 1 158 ? -5.992 -6.379 -7.285 1 98.94 158 ALA B CA 1
ATOM 2706 C C . ALA B 1 158 ? -7.398 -6.207 -7.844 1 98.94 158 ALA B C 1
ATOM 2708 O O . ALA B 1 158 ? -8.25 -7.082 -7.684 1 98.94 158 ALA B O 1
ATOM 2709 N N . THR B 1 159 ? -7.629 -5.074 -8.5 1 98.81 159 THR B N 1
ATOM 2710 C CA . THR B 1 159 ? -8.93 -4.801 -9.094 1 98.81 159 THR B CA 1
ATOM 2711 C C . THR B 1 159 ? -9.25 -5.812 -10.188 1 98.81 159 THR B C 1
ATOM 2713 O O . THR B 1 159 ? -10.352 -6.363 -10.234 1 98.81 159 THR B O 1
ATOM 2716 N N . VAL B 1 160 ? -8.273 -6.074 -11.055 1 98.88 160 VAL B N 1
ATOM 2717 C CA . VAL B 1 160 ? -8.445 -7.047 -12.125 1 98.88 160 VAL B CA 1
ATOM 2718 C C . VAL B 1 160 ? -8.719 -8.43 -11.531 1 98.88 160 VAL B C 1
ATOM 2720 O O . VAL B 1 160 ? -9.586 -9.156 -12.023 1 98.88 160 VAL B O 1
ATOM 2723 N N . ILE B 1 161 ? -8.031 -8.781 -10.461 1 98.94 161 ILE B N 1
ATOM 2724 C CA . ILE B 1 161 ? -8.211 -10.078 -9.812 1 98.94 161 ILE B CA 1
ATOM 2725 C C . ILE B 1 161 ? -9.656 -10.234 -9.352 1 98.94 161 ILE B C 1
ATOM 2727 O O . ILE B 1 161 ? -10.32 -11.211 -9.695 1 98.94 161 ILE B O 1
ATOM 2731 N N . VAL B 1 162 ? -10.164 -9.25 -8.609 1 98.75 162 VAL B N 1
ATOM 2732 C CA . VAL B 1 162 ? -11.477 -9.453 -8.008 1 98.75 162 VAL B CA 1
ATOM 2733 C C . VAL B 1 162 ? -12.547 -9.5 -9.102 1 98.75 162 VAL B C 1
ATOM 2735 O O . VAL B 1 162 ? -13.5 -10.273 -9.008 1 98.75 162 VAL B O 1
ATOM 2738 N N . CYS B 1 163 ? -12.422 -8.688 -10.188 1 98.69 163 CYS B N 1
ATOM 2739 C CA . CYS B 1 163 ? -13.375 -8.695 -11.289 1 98.69 163 CYS B CA 1
ATOM 2740 C C . CYS B 1 163 ? -13.359 -10.023 -12.023 1 98.69 163 CYS B C 1
ATOM 2742 O O . CYS B 1 163 ? -14.406 -10.609 -12.289 1 98.69 163 CYS B O 1
ATOM 2744 N N . THR B 1 164 ? -12.18 -10.578 -12.305 1 98.62 164 THR B N 1
ATOM 2745 C CA . THR B 1 164 ? -12.016 -11.789 -13.102 1 98.62 164 THR B CA 1
ATOM 2746 C C . THR B 1 164 ? -12.344 -13.023 -12.281 1 98.62 164 THR B C 1
ATOM 2748 O O . THR B 1 164 ? -13.094 -13.898 -12.727 1 98.62 164 THR B O 1
ATOM 2751 N N . PHE B 1 165 ? -11.836 -13.047 -11.062 1 98.56 165 PHE B N 1
ATOM 2752 C CA . PHE B 1 165 ? -11.977 -14.195 -10.164 1 98.56 165 PHE B CA 1
ATOM 2753 C C . PHE B 1 165 ? -13.438 -14.422 -9.805 1 98.56 165 PHE B C 1
ATOM 2755 O O . PHE B 1 165 ? -13.898 -15.562 -9.734 1 98.56 165 PHE B O 1
ATOM 2762 N N . LEU B 1 166 ? -14.203 -13.32 -9.648 1 98.06 166 LEU B N 1
ATOM 2763 C CA . LEU B 1 166 ? -15.602 -13.422 -9.242 1 98.06 166 LEU B CA 1
ATOM 2764 C C . LEU B 1 166 ? -16.531 -13.25 -10.43 1 98.06 166 LEU B C 1
ATOM 2766 O O . LEU B 1 166 ? -17.75 -13.281 -10.281 1 98.06 166 LEU B O 1
ATOM 2770 N N . LYS B 1 167 ? -15.977 -13.062 -11.648 1 97.38 167 LYS B N 1
ATOM 2771 C CA . LYS B 1 167 ? -16.734 -12.891 -12.883 1 97.38 167 LYS B CA 1
ATOM 2772 C C . LYS B 1 167 ? -17.797 -11.812 -12.719 1 97.38 167 LYS B C 1
ATOM 2774 O O . LYS B 1 167 ? -18.969 -12.039 -13.055 1 97.38 167 LYS B O 1
ATOM 2779 N N . ASP B 1 168 ? -17.406 -10.719 -12.141 1 97.56 168 ASP B N 1
ATOM 2780 C CA . ASP B 1 168 ? -18.297 -9.586 -11.867 1 97.56 168 ASP B CA 1
ATOM 2781 C C . ASP B 1 168 ? -17.578 -8.258 -12.102 1 97.56 168 ASP B C 1
ATOM 2783 O O . ASP B 1 168 ? -16.938 -7.719 -11.195 1 97.56 168 ASP B O 1
ATOM 2787 N N . ASN B 1 169 ? -17.797 -7.633 -13.234 1 96.38 169 ASN B N 1
ATOM 2788 C CA . ASN B 1 169 ? -17.094 -6.414 -13.633 1 96.38 169 ASN B CA 1
ATOM 2789 C C . ASN B 1 169 ? -17.594 -5.203 -12.844 1 96.38 169 ASN B C 1
ATOM 2791 O O . ASN B 1 169 ? -16.938 -4.16 -12.82 1 96.38 169 ASN B O 1
ATOM 2795 N N . THR B 1 170 ? -18.719 -5.293 -12.195 1 95.5 170 THR B N 1
ATOM 2796 C CA . THR B 1 170 ? -19.25 -4.172 -11.422 1 95.5 170 THR B CA 1
ATOM 2797 C C . THR B 1 170 ? -18.391 -3.912 -10.188 1 95.5 170 THR B C 1
ATOM 2799 O O . THR B 1 170 ? -18.469 -2.834 -9.594 1 95.5 170 THR B O 1
ATOM 2802 N N . LEU B 1 171 ? -17.531 -4.848 -9.852 1 97.38 171 LEU B N 1
ATOM 2803 C CA . LEU B 1 171 ? -16.656 -4.695 -8.703 1 97.38 171 LEU B CA 1
ATOM 2804 C C . LEU B 1 171 ? -15.617 -3.611 -8.945 1 97.38 171 LEU B C 1
ATOM 2806 O O . LEU B 1 171 ? -15.07 -3.041 -8 1 97.38 171 LEU B O 1
ATOM 2810 N N . ASN B 1 172 ? -15.328 -3.33 -10.25 1 97 172 ASN B N 1
ATOM 2811 C CA . ASN B 1 172 ? -14.414 -2.24 -10.57 1 97 172 ASN B CA 1
ATOM 2812 C C . ASN B 1 172 ? -14.914 -0.907 -10.023 1 97 172 ASN B C 1
ATOM 2814 O O . ASN B 1 172 ? -14.125 -0.092 -9.539 1 97 172 ASN B O 1
ATOM 2818 N N . GLU B 1 173 ? -16.203 -0.694 -10.078 1 95.88 173 GLU B N 1
ATOM 2819 C CA . GLU B 1 173 ? -16.781 0.542 -9.57 1 95.88 173 GLU B CA 1
ATOM 2820 C C . GLU B 1 173 ? -16.688 0.608 -8.047 1 95.88 173 GLU B C 1
ATOM 2822 O O . GLU B 1 173 ? -16.406 1.667 -7.48 1 95.88 173 GLU B O 1
ATOM 2827 N N . LEU B 1 174 ? -16.953 -0.499 -7.422 1 96.62 174 LEU B N 1
ATOM 2828 C CA . LEU B 1 174 ? -16.859 -0.57 -5.969 1 96.62 174 LEU B CA 1
ATOM 2829 C C . LEU B 1 174 ? -15.445 -0.245 -5.5 1 96.62 174 LEU B C 1
ATOM 2831 O O . LEU B 1 174 ? -15.25 0.579 -4.602 1 96.62 174 LEU B O 1
ATOM 2835 N N . VAL B 1 175 ? -14.492 -0.924 -6.117 1 97.56 175 VAL B N 1
ATOM 2836 C CA . VAL B 1 175 ? -13.094 -0.732 -5.738 1 97.56 175 VAL B CA 1
ATOM 2837 C C . VAL B 1 175 ? -12.68 0.711 -6.016 1 97.56 175 VAL B C 1
ATOM 2839 O O . VAL B 1 175 ? -12.047 1.353 -5.176 1 97.56 175 VAL B O 1
ATOM 2842 N N . HIS B 1 176 ? -13.047 1.248 -7.168 1 96.38 176 HIS B N 1
ATOM 2843 C CA . HIS B 1 176 ? -12.711 2.617 -7.543 1 96.38 176 HIS B CA 1
ATOM 2844 C C . HIS B 1 176 ? -13.297 3.617 -6.547 1 96.38 176 HIS B C 1
ATOM 2846 O O . HIS B 1 176 ? -12.609 4.562 -6.141 1 96.38 176 HIS B O 1
ATOM 2852 N N . LYS B 1 177 ? -14.523 3.441 -6.207 1 95.31 177 LYS B N 1
ATOM 2853 C CA . LYS B 1 177 ? -15.188 4.344 -5.273 1 95.31 177 LYS B CA 1
ATOM 2854 C C . LYS B 1 177 ? -14.477 4.359 -3.922 1 95.31 177 LYS B C 1
ATOM 2856 O O . LYS B 1 177 ? -14.305 5.418 -3.314 1 95.31 177 LYS B O 1
ATOM 2861 N N . ARG B 1 178 ? -14.031 3.203 -3.502 1 95.62 178 ARG B N 1
ATOM 2862 C CA . ARG B 1 178 ? -13.375 3.088 -2.203 1 95.62 178 ARG B CA 1
ATOM 2863 C C . ARG B 1 178 ? -11.977 3.701 -2.238 1 95.62 178 ARG B C 1
ATOM 2865 O O . ARG B 1 178 ? -11.523 4.281 -1.248 1 95.62 178 ARG B O 1
ATOM 2872 N N . LEU B 1 179 ? -11.281 3.604 -3.389 1 96.75 179 LEU B N 1
ATOM 2873 C CA . LEU B 1 179 ? -9.891 4.031 -3.494 1 96.75 179 LEU B CA 1
ATOM 2874 C C . LEU B 1 179 ? -9.805 5.496 -3.912 1 96.75 179 LEU B C 1
ATOM 2876 O O . LEU B 1 179 ? -8.82 6.176 -3.598 1 96.75 179 LEU B O 1
ATOM 2880 N N . PHE B 1 180 ? -10.859 6.023 -4.629 1 94.81 180 PHE B N 1
ATOM 2881 C CA . PHE B 1 180 ? -10.695 7.328 -5.258 1 94.81 180 PHE B CA 1
ATOM 2882 C C . PHE B 1 180 ? -11.883 8.234 -4.949 1 94.81 180 PHE B C 1
ATOM 2884 O O . PHE B 1 180 ? -11.844 9.438 -5.223 1 94.81 180 PHE B O 1
ATOM 2891 N N . GLY B 1 181 ? -12.875 7.711 -4.402 1 91.31 181 GLY B N 1
ATOM 2892 C CA . GLY B 1 181 ? -14.094 8.484 -4.199 1 91.31 181 GLY B CA 1
ATOM 2893 C C . GLY B 1 181 ? -14.977 8.539 -5.43 1 91.31 181 GLY B C 1
ATOM 2894 O O . GLY B 1 181 ? -14.648 7.949 -6.465 1 91.31 181 GLY B O 1
ATOM 2895 N N . SER B 1 182 ? -16.078 9.258 -5.34 1 84.31 182 SER B N 1
ATOM 2896 C CA . SER B 1 182 ? -17.094 9.25 -6.395 1 84.31 182 SER B CA 1
ATOM 2897 C C . SER B 1 182 ? -17.031 10.516 -7.234 1 84.31 182 SER B C 1
ATOM 2899 O O . SER B 1 182 ? -17.719 10.633 -8.25 1 84.31 182 SER B O 1
ATOM 2901 N N . GLU B 1 183 ? -16.234 11.367 -6.84 1 75.75 183 GLU B N 1
ATOM 2902 C CA . GLU B 1 183 ? -16.344 12.703 -7.43 1 75.75 183 GLU B CA 1
ATOM 2903 C C . GLU B 1 183 ? -15.719 12.742 -8.82 1 75.75 183 GLU B C 1
ATOM 2905 O O . GLU B 1 183 ? -16.156 13.5 -9.688 1 75.75 183 GLU B O 1
ATOM 2910 N N . ILE B 1 184 ? -14.586 12.07 -8.891 1 68.19 184 ILE B N 1
ATOM 2911 C CA . ILE B 1 184 ? -13.922 12.133 -10.188 1 68.19 184 ILE B CA 1
ATOM 2912 C C . ILE B 1 184 ? -13.742 10.719 -10.742 1 68.19 184 ILE B C 1
ATOM 2914 O O . ILE B 1 184 ? -13.555 9.766 -9.977 1 68.19 184 ILE B O 1
ATOM 2918 N N . LYS B 1 185 ? -14.211 10.75 -11.836 1 62.62 185 LYS B N 1
ATOM 2919 C CA . LYS B 1 185 ? -13.906 9.508 -12.539 1 62.62 185 LYS B CA 1
ATOM 2920 C C . LYS B 1 185 ? -12.453 9.484 -13.016 1 62.62 185 LYS B C 1
ATOM 2922 O O . LYS B 1 185 ? -12.125 10.07 -14.047 1 62.62 185 LYS B O 1
ATOM 2927 N N . ASP B 1 186 ? -11.57 9.531 -12.102 1 53.91 186 ASP B N 1
ATOM 2928 C CA . ASP B 1 186 ? -10.172 9.406 -12.508 1 53.91 186 ASP B CA 1
ATOM 2929 C C . ASP B 1 186 ? -9.922 8.094 -13.242 1 53.91 186 ASP B C 1
ATOM 2931 O O . ASP B 1 186 ? -10.578 7.086 -12.961 1 53.91 186 ASP B O 1
#